Protein AF-A0A7S1LZR6-F1 (afdb_monomer_lite)

Organism: Alexandrium catenella (NCBI:txid2925)

Structure (mmCIF, N/CA/C/O backbone):
data_AF-A0A7S1LZR6-F1
#
_entry.id   AF-A0A7S1LZR6-F1
#
loop_
_atom_site.group_PDB
_atom_site.id
_atom_site.type_symbol
_atom_site.label_atom_id
_atom_site.label_alt_id
_atom_site.label_comp_id
_atom_site.label_asym_id
_atom_site.label_entity_id
_atom_site.label_seq_id
_atom_site.pdbx_PDB_ins_code
_atom_site.Cartn_x
_atom_site.Cartn_y
_atom_site.Cartn_z
_atom_site.occupancy
_atom_site.B_iso_or_equiv
_atom_site.auth_seq_id
_atom_site.auth_comp_id
_atom_site.auth_asym_id
_atom_site.auth_atom_id
_atom_site.pdbx_PDB_model_num
ATOM 1 N N . ARG A 1 1 ? -0.695 2.022 -10.060 1.00 85.31 1 ARG A N 1
ATOM 2 C CA . ARG A 1 1 ? -1.343 3.279 -9.600 1.00 85.31 1 ARG A CA 1
ATOM 3 C C . ARG A 1 1 ? -1.234 3.394 -8.075 1.00 85.31 1 ARG A C 1
ATOM 5 O O . ARG A 1 1 ? -0.906 2.396 -7.428 1.00 85.31 1 ARG A O 1
ATOM 12 N N . ILE A 1 2 ? -1.434 4.590 -7.523 1.00 86.25 2 ILE A N 1
ATOM 13 C CA . ILE A 1 2 ? -1.564 4.867 -6.084 1.00 86.25 2 ILE A CA 1
ATOM 14 C C . ILE A 1 2 ? -2.686 5.899 -5.908 1.00 86.25 2 ILE A C 1
ATOM 16 O O . ILE A 1 2 ? -2.881 6.729 -6.795 1.00 86.25 2 ILE A O 1
ATOM 20 N N . ASP A 1 3 ? -3.456 5.806 -4.827 1.00 87.56 3 ASP A N 1
ATOM 21 C CA . ASP A 1 3 ? -4.520 6.774 -4.545 1.00 87.56 3 ASP A CA 1
ATOM 22 C C . ASP A 1 3 ? -3.921 8.152 -4.244 1.00 87.56 3 ASP A C 1
ATOM 24 O O . ASP A 1 3 ? -2.866 8.239 -3.620 1.00 87.56 3 ASP A O 1
ATOM 28 N N . ARG A 1 4 ? -4.636 9.228 -4.599 1.00 86.31 4 ARG A N 1
ATOM 29 C CA . ARG A 1 4 ? -4.216 10.617 -4.327 1.00 86.31 4 ARG A CA 1
ATOM 30 C C . ARG A 1 4 ? -3.847 10.852 -2.856 1.00 86.31 4 ARG A C 1
ATOM 32 O O . ARG A 1 4 ? -2.867 11.520 -2.566 1.00 86.31 4 ARG A O 1
ATOM 39 N N . ASN A 1 5 ? -4.606 10.253 -1.938 1.00 87.81 5 ASN A N 1
ATOM 40 C CA . ASN A 1 5 ? -4.429 10.417 -0.490 1.00 87.81 5 ASN A CA 1
ATOM 41 C C . ASN A 1 5 ? -3.594 9.276 0.123 1.00 87.81 5 ASN A C 1
ATOM 43 O O . ASN A 1 5 ? -3.783 8.918 1.288 1.00 87.81 5 ASN A O 1
ATOM 47 N N . ALA A 1 6 ? -2.749 8.625 -0.676 1.00 92.06 6 ALA A N 1
ATOM 48 C CA . ALA A 1 6 ? -1.819 7.597 -0.233 1.00 92.06 6 ALA A CA 1
ATOM 49 C C . ALA A 1 6 ? -0.390 7.992 -0.618 1.00 92.06 6 ALA A C 1
ATOM 51 O O . ALA A 1 6 ? -0.145 8.581 -1.665 1.00 92.06 6 ALA A O 1
ATOM 52 N N . ALA A 1 7 ? 0.561 7.644 0.241 1.00 93.94 7 ALA A N 1
ATOM 53 C CA . ALA A 1 7 ? 1.971 7.953 0.058 1.00 93.94 7 ALA A CA 1
ATOM 54 C C . ALA A 1 7 ? 2.787 6.689 -0.242 1.00 93.94 7 ALA A C 1
ATOM 56 O O . ALA A 1 7 ? 2.328 5.556 -0.073 1.00 93.94 7 ALA A O 1
ATOM 57 N N . GLY A 1 8 ? 4.052 6.876 -0.606 1.00 94.06 8 GLY A N 1
ATOM 58 C CA . GLY A 1 8 ? 5.043 5.806 -0.646 1.00 94.06 8 GLY A CA 1
ATOM 59 C C . GLY A 1 8 ? 5.542 5.467 -2.043 1.00 94.06 8 GLY A C 1
ATOM 60 O O . GLY A 1 8 ? 5.457 6.270 -2.965 1.00 94.06 8 GLY A O 1
ATOM 61 N N . LEU A 1 9 ? 6.115 4.272 -2.169 1.00 94.62 9 LEU A N 1
ATOM 62 C CA . LEU A 1 9 ? 6.889 3.855 -3.334 1.00 94.62 9 LEU A CA 1
ATOM 63 C C . LEU A 1 9 ? 6.044 3.844 -4.611 1.00 94.62 9 LEU A C 1
ATOM 65 O O . LEU A 1 9 ? 5.018 3.160 -4.670 1.00 94.62 9 LEU A O 1
ATOM 69 N N . MET A 1 10 ? 6.515 4.517 -5.657 1.00 93.12 10 MET A N 1
ATOM 70 C CA . MET A 1 10 ? 5.989 4.436 -7.018 1.00 93.12 10 MET A CA 1
ATOM 71 C C . MET A 1 10 ? 7.148 4.232 -7.991 1.00 93.12 10 MET A C 1
ATOM 73 O O . MET A 1 10 ? 8.207 4.824 -7.821 1.00 93.12 10 MET A O 1
ATOM 77 N N . ILE A 1 11 ? 6.943 3.378 -8.991 1.00 92.38 11 ILE A N 1
ATOM 78 C CA . ILE A 1 11 ? 7.915 3.143 -10.059 1.00 92.38 11 ILE A CA 1
ATOM 79 C C . ILE A 1 11 ? 7.415 3.883 -11.294 1.00 92.38 11 ILE A C 1
ATOM 81 O O . ILE A 1 11 ? 6.248 3.739 -11.665 1.00 92.38 11 ILE A O 1
ATOM 85 N N . LEU A 1 12 ? 8.300 4.664 -11.904 1.00 93.06 12 LEU A N 1
ATOM 86 C CA . LEU A 1 12 ? 8.084 5.302 -13.194 1.00 93.06 12 LEU A CA 1
ATOM 87 C C . LEU A 1 12 ? 9.065 4.692 -14.192 1.00 93.06 12 LEU A C 1
ATOM 89 O O . LEU A 1 12 ? 10.205 4.391 -13.844 1.00 93.06 12 LEU A O 1
ATOM 93 N N . THR A 1 13 ? 8.600 4.486 -15.415 1.00 92.19 13 THR A N 1
ATOM 94 C CA . THR A 1 13 ? 9.398 3.939 -16.509 1.00 92.19 13 THR A CA 1
ATOM 95 C C . THR A 1 13 ? 8.947 4.589 -17.808 1.00 92.19 13 THR A C 1
ATOM 97 O O . THR A 1 13 ? 7.760 4.869 -17.977 1.00 92.19 13 THR A O 1
ATOM 100 N N . ASN A 1 14 ? 9.895 4.836 -18.703 1.00 93.44 14 ASN A N 1
ATOM 101 C CA . ASN A 1 14 ? 9.658 5.218 -20.093 1.00 93.44 14 ASN A CA 1
ATOM 102 C C . ASN A 1 14 ? 9.672 4.002 -21.042 1.00 93.44 14 ASN A C 1
ATOM 104 O O . ASN A 1 14 ? 9.420 4.155 -22.230 1.00 93.44 14 ASN A O 1
ATOM 108 N N . ASP A 1 15 ? 9.958 2.809 -20.520 1.00 91.94 15 ASP A N 1
ATOM 109 C CA . ASP A 1 15 ? 9.956 1.545 -21.252 1.00 91.94 15 ASP A CA 1
ATOM 110 C C . ASP A 1 15 ? 8.595 0.838 -21.108 1.00 91.94 15 ASP A C 1
ATOM 112 O O . ASP A 1 15 ? 8.109 0.591 -19.993 1.00 91.94 15 ASP A O 1
ATOM 116 N N . TYR A 1 16 ? 7.984 0.520 -22.252 1.00 90.12 16 TYR A N 1
ATOM 117 C CA . TYR A 1 16 ? 6.674 -0.122 -22.351 1.00 90.12 16 TYR A CA 1
ATOM 118 C C . TYR A 1 16 ? 6.661 -1.575 -21.852 1.00 90.12 16 TYR A C 1
ATOM 120 O O . TYR A 1 16 ? 5.692 -1.998 -21.209 1.00 90.12 16 TYR A O 1
ATOM 128 N N . GLU A 1 17 ? 7.723 -2.343 -22.100 1.00 87.00 17 GLU A N 1
ATOM 129 C CA . GLU A 1 17 ? 7.817 -3.732 -21.642 1.00 87.00 17 GLU A CA 1
ATOM 130 C C . GLU A 1 17 ? 7.811 -3.770 -20.116 1.00 87.00 17 GLU A C 1
ATOM 132 O O . GLU A 1 17 ? 7.048 -4.514 -19.493 1.00 87.00 17 GLU A O 1
ATOM 137 N N . TRP A 1 18 ? 8.590 -2.880 -19.501 1.00 87.88 18 TRP A N 1
ATOM 138 C CA . TRP A 1 18 ? 8.612 -2.719 -18.053 1.00 87.88 18 TRP A CA 1
ATOM 139 C C . TRP A 1 18 ? 7.273 -2.278 -17.486 1.00 87.88 18 TRP A C 1
ATOM 141 O O . TRP A 1 18 ? 6.847 -2.799 -16.453 1.00 87.88 18 TRP A O 1
ATOM 151 N N . HIS A 1 19 ? 6.591 -1.343 -18.148 1.00 87.44 19 HIS A N 1
ATOM 152 C CA . HIS A 1 19 ? 5.256 -0.933 -17.729 1.00 87.44 19 HIS A CA 1
ATOM 153 C C . HIS A 1 19 ? 4.305 -2.134 -17.689 1.00 87.44 19 HIS A C 1
ATOM 155 O O . HIS A 1 19 ? 3.640 -2.364 -16.678 1.00 87.44 19 HIS A O 1
ATOM 161 N N . THR A 1 20 ? 4.299 -2.935 -18.755 1.00 85.06 20 THR A N 1
ATOM 162 C CA . THR A 1 20 ? 3.453 -4.125 -18.883 1.00 85.06 20 THR A CA 1
ATOM 163 C C . THR A 1 20 ? 3.777 -5.157 -17.807 1.00 85.06 20 THR A C 1
ATOM 165 O O . THR A 1 20 ? 2.873 -5.638 -17.122 1.00 85.06 20 THR A O 1
ATOM 168 N N . ILE A 1 21 ? 5.061 -5.452 -17.590 1.00 85.38 21 ILE A N 1
ATOM 169 C CA . ILE A 1 21 ? 5.504 -6.415 -16.574 1.00 85.38 21 ILE A CA 1
ATOM 170 C C . ILE A 1 21 ? 5.101 -5.967 -15.168 1.00 85.38 21 ILE A C 1
ATOM 172 O O . ILE A 1 21 ? 4.642 -6.778 -14.371 1.00 85.38 21 ILE A O 1
ATOM 176 N N . LEU A 1 22 ? 5.256 -4.685 -14.839 1.00 86.38 22 LEU A N 1
ATOM 177 C CA . LEU A 1 22 ? 4.992 -4.179 -13.490 1.00 86.38 22 LEU A CA 1
ATOM 178 C C . LEU A 1 22 ? 3.498 -3.950 -13.220 1.00 86.38 22 LEU A C 1
ATOM 180 O O . LEU A 1 22 ? 3.061 -4.052 -12.073 1.00 86.38 22 LEU A O 1
ATOM 184 N N . ALA A 1 23 ? 2.708 -3.615 -14.243 1.00 85.31 23 ALA A N 1
ATOM 185 C CA . ALA A 1 23 ? 1.300 -3.264 -14.080 1.00 85.31 23 ALA A CA 1
ATOM 186 C C . ALA A 1 23 ? 0.342 -4.450 -14.253 1.00 85.31 23 ALA A C 1
ATOM 188 O O . ALA A 1 23 ? -0.722 -4.451 -13.630 1.00 85.31 23 ALA A O 1
ATOM 189 N N . HIS A 1 24 ? 0.681 -5.436 -15.091 1.00 81.94 24 HIS A N 1
ATOM 190 C CA . HIS A 1 24 ? -0.265 -6.485 -15.461 1.00 81.94 24 HIS A CA 1
ATOM 191 C C . HIS A 1 24 ? -0.530 -7.456 -14.287 1.00 81.94 24 HIS A C 1
ATOM 193 O O . HIS A 1 24 ? 0.423 -8.009 -13.728 1.00 81.94 24 HIS A O 1
ATOM 199 N N . PRO A 1 25 ? -1.804 -7.740 -13.934 1.00 79.56 25 PRO A N 1
ATOM 200 C CA . PRO A 1 25 ? -2.160 -8.587 -12.788 1.00 79.56 25 PRO A CA 1
ATOM 201 C C . PRO A 1 25 ? -1.532 -9.986 -12.796 1.00 79.56 25 PRO A C 1
ATOM 203 O O . PRO A 1 25 ? -1.178 -10.483 -11.735 1.00 79.56 25 PRO A O 1
ATOM 206 N N . ARG A 1 26 ? -1.327 -10.579 -13.984 1.00 80.19 26 ARG A N 1
ATOM 207 C CA . ARG A 1 26 ? -0.688 -11.902 -14.184 1.00 80.19 26 ARG A CA 1
ATOM 208 C C . ARG A 1 26 ? 0.652 -12.107 -13.471 1.00 80.19 26 ARG A C 1
ATOM 210 O O . ARG A 1 26 ? 1.048 -13.246 -13.271 1.00 80.19 26 ARG A O 1
ATOM 217 N N . TYR A 1 27 ? 1.385 -11.028 -13.193 1.00 79.50 27 TYR A N 1
ATOM 218 C CA . TYR A 1 27 ? 2.694 -11.109 -12.544 1.00 79.50 27 TYR A CA 1
ATOM 219 C C . TYR A 1 27 ? 2.589 -11.053 -11.017 1.00 79.50 27 TYR A C 1
ATOM 221 O O . TYR A 1 27 ? 3.592 -11.217 -10.337 1.00 79.50 27 TYR A O 1
ATOM 229 N N . GLU A 1 28 ? 1.393 -10.806 -10.470 1.00 81.56 28 GLU A N 1
ATOM 230 C CA . GLU A 1 28 ? 1.080 -10.919 -9.039 1.00 81.56 28 GLU A CA 1
ATOM 231 C C . GLU A 1 28 ? 2.081 -10.218 -8.106 1.00 81.56 28 GLU A C 1
ATOM 233 O O . GLU A 1 28 ? 2.369 -10.686 -7.004 1.00 81.56 28 GLU A O 1
ATOM 238 N N . HIS A 1 29 ? 2.626 -9.072 -8.538 1.00 86.94 29 HIS A N 1
ATOM 239 C CA . HIS A 1 29 ? 3.610 -8.333 -7.747 1.00 86.94 29 HIS A CA 1
ATOM 240 C C . HIS A 1 29 ? 3.059 -8.027 -6.358 1.00 86.94 29 HIS A C 1
ATOM 242 O O . HIS A 1 29 ? 2.036 -7.344 -6.216 1.00 86.94 29 HIS A O 1
ATOM 248 N N . THR A 1 30 ? 3.776 -8.482 -5.337 1.00 92.31 30 THR A N 1
ATOM 249 C CA . THR A 1 30 ? 3.452 -8.192 -3.945 1.00 92.31 30 THR A CA 1
ATOM 250 C C . THR A 1 30 ? 3.639 -6.706 -3.658 1.00 92.31 30 THR A C 1
ATOM 252 O O . THR A 1 30 ? 4.506 -6.029 -4.210 1.00 92.31 30 THR A O 1
ATOM 255 N N . LYS A 1 31 ? 2.789 -6.148 -2.807 1.00 93.31 31 LYS A N 1
ATOM 256 C CA . LYS A 1 31 ? 2.793 -4.731 -2.445 1.00 93.31 31 LYS A CA 1
ATOM 257 C C . LYS A 1 31 ? 2.652 -4.660 -0.941 1.00 93.31 31 LYS A C 1
ATOM 259 O O . LYS A 1 31 ? 1.620 -5.059 -0.406 1.00 93.31 31 LYS A O 1
ATOM 264 N N . ARG A 1 32 ? 3.681 -4.165 -0.257 1.00 96.44 32 ARG A N 1
ATOM 265 C CA . ARG A 1 32 ? 3.654 -4.041 1.201 1.00 96.44 32 ARG A CA 1
ATOM 266 C C . ARG A 1 32 ? 3.224 -2.644 1.600 1.00 96.44 32 ARG A C 1
ATOM 268 O O . ARG A 1 32 ? 3.755 -1.653 1.091 1.00 96.44 32 ARG A O 1
ATOM 275 N N . TYR A 1 33 ? 2.271 -2.573 2.515 1.00 97.00 33 TYR A N 1
ATOM 276 C CA . TYR A 1 33 ? 1.702 -1.330 3.005 1.00 97.00 33 TYR A CA 1
ATOM 277 C C . TYR A 1 33 ? 1.921 -1.204 4.504 1.00 97.00 33 TYR A C 1
ATOM 279 O O . TYR A 1 33 ? 1.845 -2.182 5.239 1.00 97.00 33 TYR A O 1
ATOM 287 N N . LYS A 1 34 ? 2.172 0.027 4.943 1.00 97.50 34 LYS A N 1
ATOM 288 C CA . LYS A 1 34 ? 2.014 0.475 6.321 1.00 97.50 34 LYS A CA 1
ATOM 289 C C . LYS A 1 34 ? 0.761 1.340 6.364 1.00 97.50 34 LYS A C 1
ATOM 291 O O . LYS A 1 34 ? 0.662 2.300 5.597 1.00 97.50 34 LYS A O 1
ATOM 296 N N . VAL A 1 35 ? -0.183 0.990 7.224 1.00 97.38 35 VAL A N 1
ATOM 297 C CA . VAL A 1 35 ? -1.497 1.631 7.294 1.00 97.38 35 VAL A CA 1
ATOM 298 C C . VAL A 1 35 ? -1.774 2.050 8.727 1.00 97.38 35 VAL A C 1
ATOM 300 O O . VAL A 1 35 ? -1.522 1.286 9.656 1.00 97.38 35 VAL A O 1
ATOM 303 N N . GLU A 1 36 ? -2.276 3.267 8.898 1.00 97.38 36 GLU A N 1
ATOM 304 C CA . GLU A 1 36 ? -2.830 3.720 10.169 1.00 97.38 36 GLU A CA 1
ATOM 305 C C . GLU A 1 36 ? -4.351 3.634 10.116 1.00 97.38 36 GLU A C 1
ATOM 307 O O . GLU A 1 36 ? -4.971 4.113 9.163 1.00 97.38 36 GLU A O 1
ATOM 312 N N . LEU A 1 37 ? -4.934 3.032 11.144 1.00 97.44 37 LEU A N 1
ATOM 313 C CA . LEU A 1 37 ? -6.366 2.827 11.302 1.00 97.44 37 LEU A CA 1
ATOM 314 C C . LEU A 1 37 ? -6.877 3.654 12.476 1.00 97.44 37 LEU A C 1
ATOM 316 O O . LEU A 1 37 ? -6.183 3.792 13.488 1.00 97.44 37 LEU A O 1
ATOM 320 N N . TYR A 1 38 ? -8.087 4.177 12.333 1.00 96.81 38 TYR A N 1
ATOM 321 C CA . TYR A 1 38 ? -8.902 4.619 13.458 1.00 96.81 38 TYR A CA 1
ATOM 322 C C . TYR A 1 38 ? -9.565 3.411 14.137 1.00 96.81 38 TYR A C 1
ATOM 324 O O . TYR A 1 38 ? -9.651 2.328 13.552 1.00 96.81 38 TYR A O 1
ATOM 332 N N . ASN A 1 39 ? -10.060 3.616 15.356 1.00 95.38 39 ASN A N 1
ATOM 333 C CA . ASN A 1 39 ? -10.737 2.616 16.185 1.00 95.38 39 ASN A CA 1
ATOM 334 C C . ASN A 1 39 ? -9.838 1.424 16.570 1.00 95.38 39 ASN A C 1
ATOM 336 O O . ASN A 1 39 ? -10.314 0.304 16.741 1.00 95.38 39 ASN A O 1
ATOM 340 N N . GLY A 1 40 ? -8.525 1.646 16.679 1.00 93.88 40 GLY A N 1
ATOM 341 C CA . GLY A 1 40 ? -7.566 0.637 17.138 1.00 93.88 40 GLY A CA 1
ATOM 342 C C . GLY A 1 40 ? -7.406 -0.571 16.207 1.00 93.88 40 GLY A C 1
ATOM 343 O O . GLY A 1 40 ? -7.673 -0.505 15.003 1.00 93.88 40 GLY A O 1
ATOM 344 N N . VAL A 1 41 ? -6.887 -1.673 16.757 1.00 92.12 41 VAL A N 1
ATOM 345 C CA . VAL A 1 41 ? -6.661 -2.919 16.010 1.00 92.12 41 VAL A CA 1
ATOM 346 C C . VAL A 1 41 ? -7.979 -3.698 15.883 1.00 92.12 41 VAL A C 1
ATOM 348 O O . VAL A 1 41 ? -8.694 -3.848 16.875 1.00 92.12 41 VAL A O 1
ATOM 351 N N . PRO A 1 42 ? -8.313 -4.256 14.701 1.00 92.44 42 PRO A N 1
ATOM 352 C CA . PRO A 1 42 ? -9.473 -5.127 14.571 1.00 92.44 42 PRO A CA 1
ATOM 353 C C . PRO A 1 42 ? -9.414 -6.341 15.499 1.00 92.44 42 PRO A C 1
ATOM 355 O O . PRO A 1 42 ? -8.363 -6.953 15.686 1.00 92.44 42 PRO A O 1
ATOM 358 N N . ALA A 1 43 ? -10.573 -6.738 16.029 1.00 92.56 43 ALA A N 1
ATOM 359 C CA . ALA A 1 43 ? -10.692 -7.940 16.848 1.00 92.56 43 ALA A CA 1
ATOM 360 C C . ALA A 1 43 ? -10.177 -9.188 16.105 1.00 92.56 43 ALA A C 1
ATOM 362 O O . ALA A 1 43 ? -10.282 -9.293 14.879 1.00 92.56 43 ALA A O 1
ATOM 363 N N . ARG A 1 44 ? -9.685 -10.179 16.857 1.00 90.69 44 ARG A N 1
ATOM 364 C CA . ARG A 1 44 ? -9.042 -11.387 16.308 1.00 90.69 44 ARG A CA 1
ATOM 365 C C . ARG A 1 44 ? -9.875 -12.102 15.237 1.00 90.69 44 ARG A C 1
ATOM 367 O O . ARG A 1 44 ? -9.318 -12.509 14.224 1.00 90.69 44 ARG A O 1
ATOM 374 N N . ALA A 1 45 ? -11.192 -12.202 15.422 1.00 90.56 45 ALA A N 1
ATOM 375 C CA . ALA A 1 45 ? -12.091 -12.816 14.441 1.00 90.56 45 ALA A CA 1
ATOM 376 C C . ALA A 1 45 ? -12.103 -12.065 13.093 1.00 90.56 45 ALA A C 1
ATOM 378 O O . ALA A 1 45 ? -12.046 -12.684 12.034 1.00 90.56 45 ALA A O 1
ATOM 379 N N . LYS A 1 46 ? -12.097 -10.724 13.122 1.00 91.81 46 LYS A N 1
ATOM 380 C CA . LYS A 1 46 ? -12.020 -9.889 11.912 1.00 91.81 46 LYS A CA 1
ATOM 381 C C . LYS A 1 46 ? -10.667 -10.044 11.220 1.00 91.81 46 LYS A C 1
ATOM 383 O O . LYS A 1 46 ? -10.617 -10.157 10.001 1.00 91.81 46 LYS A O 1
ATOM 388 N N . LEU A 1 47 ? -9.576 -10.092 11.987 1.00 90.06 47 LEU A N 1
ATOM 389 C CA . LEU A 1 47 ? -8.239 -10.334 11.433 1.00 90.06 47 LEU A CA 1
ATOM 390 C C . LEU A 1 47 ? -8.150 -11.696 10.738 1.00 90.06 47 LEU A C 1
ATOM 392 O O . LEU A 1 47 ? -7.611 -11.775 9.639 1.00 90.06 47 LEU A O 1
ATOM 396 N N . GLN A 1 48 ? -8.727 -12.740 11.336 1.00 89.56 48 GLN A N 1
ATOM 397 C CA . GLN A 1 48 ? -8.797 -14.066 10.719 1.00 89.56 48 GLN A CA 1
ATOM 398 C C . GLN A 1 48 ? -9.603 -14.052 9.417 1.00 89.56 48 GLN A C 1
ATOM 400 O O . GLN A 1 48 ? -9.157 -14.633 8.432 1.00 89.56 48 GLN A O 1
ATOM 405 N N . ALA A 1 49 ? -10.740 -13.350 9.371 1.00 89.19 49 ALA A N 1
ATOM 406 C CA . ALA A 1 49 ? -11.518 -13.206 8.139 1.00 89.19 49 ALA A CA 1
ATOM 407 C C . ALA A 1 49 ? -10.686 -12.565 7.013 1.00 89.19 49 ALA A C 1
ATOM 409 O O . ALA A 1 49 ? -10.652 -13.065 5.895 1.00 89.19 49 ALA A O 1
ATOM 410 N N . ILE A 1 50 ? -9.930 -11.509 7.321 1.00 89.88 50 ILE A N 1
ATOM 411 C CA . ILE A 1 50 ? -9.048 -10.861 6.342 1.00 89.88 50 ILE A CA 1
ATOM 412 C C . ILE A 1 50 ? -7.899 -11.784 5.891 1.00 89.88 50 ILE A C 1
ATOM 414 O O . ILE A 1 50 ? -7.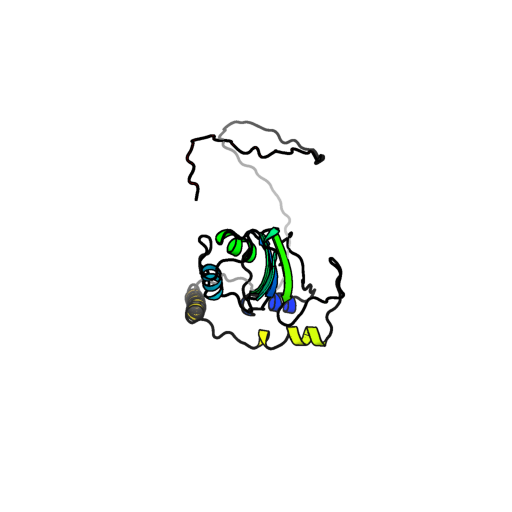508 -11.773 4.724 1.00 89.88 50 ILE A O 1
ATOM 418 N N . GLN A 1 51 ? -7.338 -12.576 6.806 1.00 88.25 51 GLN A N 1
ATOM 419 C CA . GLN A 1 51 ? -6.250 -13.514 6.512 1.00 88.25 51 GLN A CA 1
ATOM 420 C C . GLN A 1 51 ? -6.707 -14.752 5.731 1.00 88.25 51 GLN A C 1
ATOM 422 O O . GLN A 1 51 ? -5.879 -15.395 5.098 1.00 88.25 51 GLN A O 1
ATOM 427 N N . ASN A 1 52 ? -8.001 -15.071 5.734 1.00 88.44 52 ASN A N 1
ATOM 428 C CA . ASN A 1 52 ? -8.561 -16.194 4.976 1.00 88.44 52 ASN A CA 1
ATOM 429 C C . ASN A 1 52 ? -9.214 -15.763 3.651 1.00 88.44 52 ASN A C 1
ATOM 431 O O . ASN A 1 52 ? -9.583 -16.614 2.846 1.00 88.44 52 ASN A O 1
ATOM 435 N N . GLY A 1 53 ? -9.311 -14.454 3.410 1.00 86.25 53 GLY A N 1
ATOM 436 C CA . GLY A 1 53 ? -10.035 -13.868 2.288 1.00 86.25 53 GLY A CA 1
ATOM 437 C C . GLY A 1 53 ? -11.385 -13.318 2.744 1.00 86.25 53 GLY A C 1
ATOM 438 O O . GLY A 1 53 ? -12.206 -14.029 3.318 1.00 86.25 53 GLY A O 1
ATOM 439 N N . LEU A 1 54 ? -11.593 -12.022 2.508 1.00 91.50 54 LEU A N 1
ATOM 440 C CA . LEU A 1 54 ? -12.768 -11.289 2.974 1.00 91.50 54 LEU A CA 1
ATOM 441 C C . LEU A 1 54 ? -13.754 -11.077 1.826 1.00 91.50 54 LEU A C 1
ATOM 443 O O . LEU A 1 54 ? -13.390 -10.522 0.787 1.00 91.50 54 LEU A O 1
ATOM 447 N N . GLU A 1 55 ? -15.009 -11.454 2.033 1.00 92.31 55 GLU A N 1
ATOM 448 C CA . GLU A 1 55 ? -16.102 -11.086 1.138 1.00 92.31 55 GLU A CA 1
ATOM 449 C C . GLU A 1 55 ? -16.522 -9.641 1.394 1.00 92.31 55 GLU A C 1
ATOM 451 O O . GLU A 1 55 ? -16.848 -9.262 2.519 1.00 92.31 55 GLU A O 1
ATOM 456 N N . LEU A 1 56 ? -16.490 -8.829 0.337 1.00 90.88 56 LEU A N 1
ATOM 457 C CA . LEU A 1 56 ? -17.044 -7.484 0.349 1.00 90.88 56 LEU A CA 1
ATOM 458 C C . LEU A 1 56 ? -18.320 -7.460 -0.499 1.00 90.88 56 LEU A C 1
ATOM 460 O O . LEU A 1 56 ? -18.334 -8.061 -1.573 1.00 90.88 56 LEU A O 1
ATOM 464 N N . PRO A 1 57 ? -19.374 -6.754 -0.058 1.00 89.06 57 PRO A N 1
ATOM 465 C CA . PRO A 1 57 ? -20.668 -6.744 -0.744 1.00 89.06 57 PRO A CA 1
ATOM 466 C C . PRO A 1 57 ? -20.608 -6.113 -2.142 1.00 89.06 57 PRO A C 1
ATOM 468 O O . PRO A 1 57 ? -21.448 -6.397 -2.989 1.00 89.06 57 PRO A O 1
ATOM 471 N N . ASP A 1 58 ? -19.623 -5.251 -2.386 1.00 88.56 58 ASP A N 1
ATOM 472 C CA . ASP A 1 58 ? -19.402 -4.535 -3.640 1.00 88.56 58 ASP A CA 1
ATOM 473 C C . ASP A 1 58 ? -18.345 -5.199 -4.541 1.00 88.56 58 ASP A C 1
ATOM 475 O O . ASP A 1 58 ? -17.923 -4.619 -5.543 1.00 88.56 58 ASP A O 1
ATOM 479 N N . GLU A 1 59 ? -17.903 -6.413 -4.204 1.00 89.38 59 GLU A N 1
ATOM 480 C CA . GLU A 1 59 ? -16.936 -7.180 -4.983 1.00 89.38 59 GLU A CA 1
ATOM 481 C C . GLU A 1 59 ? -17.553 -8.489 -5.498 1.00 89.38 59 GLU A C 1
ATOM 483 O O . GLU A 1 59 ? -18.158 -9.236 -4.734 1.00 89.38 59 GLU A O 1
ATOM 488 N N . PRO A 1 60 ? -17.351 -8.846 -6.780 1.00 88.44 60 PRO A N 1
ATOM 489 C CA . PRO A 1 60 ? -17.926 -10.065 -7.355 1.00 88.44 60 PRO A CA 1
ATOM 490 C C . PRO A 1 60 ? -17.260 -11.349 -6.842 1.00 88.44 60 PRO A C 1
ATOM 492 O O . PRO A 1 60 ? -17.741 -12.449 -7.101 1.00 88.44 60 PRO A O 1
ATOM 495 N N . ARG A 1 61 ? -16.097 -11.227 -6.198 1.00 91.94 61 ARG A N 1
ATOM 496 C CA . ARG A 1 61 ? -15.324 -12.337 -5.638 1.00 91.94 61 ARG A CA 1
ATOM 497 C C . ARG A 1 61 ? -14.665 -11.894 -4.335 1.00 91.94 61 ARG A C 1
ATOM 499 O O . ARG A 1 61 ? -14.271 -10.723 -4.264 1.00 91.94 61 ARG A O 1
ATOM 506 N N . PRO A 1 62 ? -14.431 -12.818 -3.386 1.00 92.06 62 PRO A N 1
ATOM 507 C CA . PRO A 1 62 ? -13.672 -12.526 -2.178 1.00 92.06 62 PRO A CA 1
ATOM 508 C C . PRO A 1 62 ? -12.332 -11.845 -2.487 1.00 92.06 62 PRO A C 1
ATOM 510 O O . PRO A 1 62 ? -11.715 -12.074 -3.539 1.00 92.06 62 PRO A O 1
ATOM 513 N N . LEU A 1 63 ? -11.889 -10.983 -1.577 1.00 92.38 63 LEU A N 1
ATOM 514 C CA . LEU A 1 63 ? -10.534 -10.448 -1.589 1.00 92.38 63 LEU A CA 1
ATOM 515 C C . LEU A 1 63 ? -9.534 -11.566 -1.302 1.00 92.38 63 LEU A C 1
ATOM 517 O O . LEU A 1 63 ? -9.826 -12.499 -0.553 1.00 92.38 63 LEU A O 1
ATOM 521 N N . LEU A 1 64 ? -8.334 -11.448 -1.865 1.00 91.44 64 LEU A N 1
ATOM 522 C CA . LEU A 1 64 ? -7.255 -12.366 -1.518 1.00 91.44 64 LEU A CA 1
ATOM 523 C C . LEU A 1 64 ? -6.811 -12.154 -0.058 1.00 91.44 64 LEU A C 1
ATOM 525 O O . LEU A 1 64 ? -6.835 -11.016 0.424 1.00 91.44 64 LEU A O 1
ATOM 529 N N . PRO A 1 65 ? -6.359 -13.223 0.622 1.00 92.19 65 PRO A N 1
ATOM 530 C CA . PRO A 1 65 ? -5.716 -13.149 1.928 1.00 92.19 65 PRO A CA 1
ATOM 531 C C . PRO A 1 65 ? -4.675 -12.036 2.052 1.00 92.19 65 PRO A C 1
ATOM 533 O O . PRO A 1 65 ? -3.845 -11.839 1.158 1.00 92.19 65 PRO A O 1
ATOM 536 N N . LEU A 1 66 ? -4.666 -11.353 3.200 1.00 93.38 66 LEU A N 1
ATOM 537 C CA . LEU A 1 66 ? -3.506 -10.552 3.587 1.00 93.38 66 LEU A CA 1
ATOM 538 C C . LEU A 1 66 ? -2.345 -11.451 4.011 1.00 93.38 66 LEU A C 1
ATOM 540 O O . LEU A 1 66 ? -2.489 -12.301 4.887 1.00 93.38 66 LEU A O 1
ATOM 544 N N . GLU A 1 67 ? -1.173 -11.182 3.447 1.00 92.12 67 GLU A N 1
ATOM 545 C CA . GLU A 1 67 ? 0.081 -11.844 3.807 1.00 92.12 67 GLU A CA 1
ATOM 546 C C . GLU A 1 67 ? 0.899 -10.958 4.763 1.00 92.12 67 GLU A C 1
ATOM 548 O O . GLU A 1 67 ? 0.723 -9.737 4.798 1.00 92.12 67 GLU A O 1
ATOM 553 N N . ASP A 1 68 ? 1.809 -11.556 5.539 1.00 92.75 68 ASP A N 1
ATOM 554 C CA . ASP A 1 68 ? 2.752 -10.854 6.432 1.00 92.75 68 ASP A CA 1
ATOM 555 C C . ASP A 1 68 ? 2.108 -9.783 7.336 1.00 92.75 68 ASP A C 1
ATOM 557 O O . ASP A 1 68 ? 2.644 -8.679 7.500 1.00 92.75 68 ASP A O 1
ATOM 561 N N . PHE A 1 69 ? 0.921 -10.071 7.875 1.00 94.31 69 PHE A N 1
ATOM 562 C CA . PHE A 1 69 ? 0.205 -9.125 8.725 1.00 94.31 69 PHE A CA 1
ATOM 563 C C . PHE A 1 69 ? 0.912 -8.955 10.074 1.00 94.31 69 PHE A C 1
ATOM 565 O O . PHE A 1 69 ? 1.111 -9.913 10.818 1.00 94.31 69 PHE A O 1
ATOM 572 N N . GLU A 1 70 ? 1.228 -7.713 10.419 1.00 94.88 70 GLU A N 1
ATOM 573 C CA . GLU A 1 70 ? 1.888 -7.333 11.662 1.00 94.88 70 GLU A CA 1
ATOM 574 C C . GLU A 1 70 ? 1.235 -6.076 12.253 1.00 94.88 70 GLU A C 1
ATOM 576 O O . GLU A 1 70 ? 1.016 -5.081 11.554 1.00 94.88 70 GLU A O 1
ATOM 581 N N . VAL A 1 71 ? 1.001 -6.078 13.566 1.00 95.00 71 VAL A N 1
ATOM 582 C CA . VAL A 1 71 ? 0.669 -4.863 14.323 1.00 95.00 71 VAL A CA 1
ATOM 583 C C . VAL A 1 71 ? 1.977 -4.222 14.777 1.00 95.00 71 VAL A C 1
ATOM 585 O O . VAL A 1 71 ? 2.732 -4.814 15.541 1.00 95.00 71 VAL A O 1
ATOM 588 N N . LEU A 1 72 ? 2.268 -3.016 14.290 1.00 94.81 72 LEU A N 1
ATOM 589 C CA . LEU A 1 72 ? 3.511 -2.304 14.609 1.00 94.81 72 LEU A CA 1
ATOM 590 C C . LEU A 1 72 ? 3.382 -1.433 15.855 1.00 94.81 72 LEU A C 1
ATOM 592 O O . LEU A 1 72 ? 4.352 -1.234 16.582 1.00 94.81 72 LEU A O 1
ATOM 596 N N . ARG A 1 73 ? 2.211 -0.824 16.041 1.00 93.81 73 ARG A N 1
ATOM 597 C CA . ARG A 1 73 ? 1.939 0.083 17.153 1.00 93.81 73 ARG A CA 1
ATOM 598 C C . ARG A 1 73 ? 0.449 0.143 17.412 1.00 93.81 73 ARG A C 1
ATOM 600 O O . ARG A 1 73 ? -0.332 0.230 16.471 1.00 93.81 73 ARG A O 1
ATOM 607 N N . GLU A 1 74 ? 0.089 0.224 18.678 1.00 93.31 74 GLU A N 1
ATOM 608 C CA . GLU A 1 74 ? -1.263 0.526 19.117 1.00 93.31 74 GLU A CA 1
ATOM 609 C C . GLU A 1 74 ? -1.214 1.688 20.110 1.00 93.31 74 GLU A C 1
ATOM 611 O O . GLU A 1 74 ? -0.319 1.772 20.954 1.00 93.31 74 GLU A O 1
ATOM 616 N N . ASN A 1 75 ? -2.117 2.648 19.948 1.00 90.56 75 ASN A N 1
ATOM 617 C CA . ASN A 1 75 ? -2.289 3.764 20.860 1.00 90.56 75 ASN A CA 1
ATOM 618 C C . ASN A 1 75 ? -3.731 3.762 21.355 1.00 90.56 75 ASN A C 1
ATOM 620 O O . ASN A 1 75 ? -4.604 4.330 20.700 1.00 90.56 75 ASN A O 1
ATOM 624 N N . ASN A 1 76 ? -3.943 3.155 22.522 1.00 87.75 76 ASN A N 1
ATOM 625 C CA . ASN A 1 76 ? -5.264 3.017 23.134 1.00 87.75 76 ASN A CA 1
ATOM 626 C C . ASN A 1 76 ? -5.882 4.373 23.490 1.00 87.75 76 ASN A C 1
ATOM 628 O O . ASN A 1 76 ? -7.082 4.549 23.356 1.00 87.75 76 ASN A O 1
ATOM 632 N N . THR A 1 77 ? -5.072 5.366 23.869 1.00 87.44 77 THR A N 1
ATOM 633 C CA . THR A 1 77 ? -5.571 6.703 24.232 1.00 87.44 77 THR A CA 1
ATOM 634 C C . THR A 1 77 ? -6.144 7.461 23.038 1.00 87.44 77 THR A C 1
ATOM 636 O O . THR A 1 77 ? -7.084 8.231 23.190 1.00 87.44 77 THR A O 1
ATOM 639 N N . LYS A 1 78 ? -5.550 7.294 21.850 1.00 88.88 78 LYS A N 1
ATOM 640 C CA . LYS A 1 78 ? -6.003 7.958 20.615 1.00 88.88 78 LYS A CA 1
ATOM 641 C C . LYS A 1 78 ? -6.850 7.050 19.725 1.00 88.88 78 LYS A C 1
ATOM 643 O O . LYS A 1 78 ? -7.227 7.489 18.645 1.00 88.88 78 LYS A O 1
ATOM 648 N N . GLU A 1 79 ? -7.044 5.798 20.133 1.00 93.38 79 GLU A N 1
ATOM 649 C CA . GLU A 1 79 ? -7.683 4.737 19.350 1.00 93.38 79 GLU A CA 1
ATOM 650 C C . GLU A 1 79 ? -7.098 4.609 17.933 1.00 93.38 79 GLU A C 1
ATOM 652 O O . GLU A 1 79 ? -7.810 4.449 16.943 1.00 93.38 79 GLU A O 1
ATOM 657 N N . ILE A 1 80 ? -5.769 4.696 17.817 1.00 95.94 80 ILE A N 1
ATOM 658 C CA . ILE A 1 80 ? -5.065 4.560 16.534 1.00 95.94 80 ILE A CA 1
ATOM 659 C C . ILE A 1 80 ? -4.173 3.330 16.565 1.00 95.94 80 ILE A C 1
ATOM 661 O O . ILE A 1 80 ? -3.319 3.192 17.443 1.00 95.94 80 ILE A O 1
ATOM 665 N N . ALA A 1 81 ? -4.297 2.494 15.539 1.00 96.50 81 ALA A N 1
ATOM 666 C CA . ALA A 1 81 ? -3.393 1.381 15.293 1.00 96.50 81 ALA A CA 1
ATOM 667 C C . ALA A 1 81 ? -2.557 1.618 14.037 1.00 96.50 81 ALA A C 1
ATOM 669 O O . ALA A 1 81 ? -3.011 2.195 13.055 1.00 96.50 81 ALA A O 1
ATOM 670 N N . THR A 1 82 ? -1.313 1.157 14.058 1.00 97.44 82 THR A N 1
ATOM 671 C CA . THR A 1 82 ? -0.437 1.091 12.893 1.00 97.44 82 THR A CA 1
ATOM 672 C C . THR A 1 82 ? -0.169 -0.366 12.576 1.00 97.44 82 THR A C 1
ATOM 674 O O . THR A 1 82 ? 0.439 -1.079 13.373 1.00 97.44 82 THR A O 1
ATOM 677 N N . ILE A 1 83 ? -0.567 -0.783 11.384 1.00 97.00 83 ILE A N 1
ATOM 678 C CA . ILE A 1 83 ? -0.408 -2.149 10.898 1.00 97.00 83 ILE A CA 1
ATOM 679 C C . ILE A 1 83 ? 0.448 -2.174 9.636 1.00 97.00 83 ILE A C 1
ATOM 681 O O . ILE A 1 83 ? 0.617 -1.164 8.943 1.00 97.00 83 ILE A O 1
ATOM 68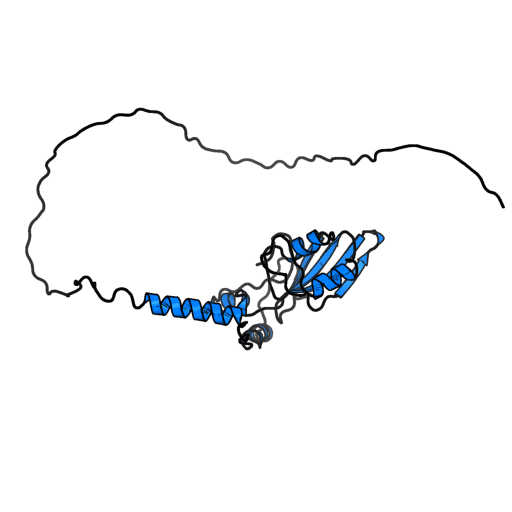5 N N . LYS A 1 84 ? 0.996 -3.344 9.333 1.00 97.50 84 LYS A N 1
ATOM 686 C CA . LYS A 1 84 ? 1.760 -3.613 8.122 1.00 97.50 84 LYS A CA 1
ATOM 687 C C . LYS A 1 84 ? 1.311 -4.944 7.540 1.00 97.50 84 LYS A C 1
ATOM 689 O O . LYS A 1 84 ? 1.104 -5.882 8.292 1.00 97.50 84 LYS A O 1
ATOM 694 N N . PHE A 1 85 ? 1.144 -5.011 6.227 1.00 96.56 85 PHE A N 1
ATOM 695 C CA . PHE A 1 85 ? 0.722 -6.231 5.538 1.00 96.56 85 PHE A CA 1
ATOM 696 C C . PHE A 1 85 ? 1.082 -6.176 4.054 1.00 96.56 85 PHE A C 1
ATOM 698 O O . PHE A 1 85 ? 1.337 -5.101 3.496 1.00 96.56 85 PHE A O 1
ATOM 705 N N . THR A 1 86 ? 1.071 -7.338 3.417 1.00 95.12 86 THR A N 1
ATOM 706 C CA . THR A 1 86 ? 1.366 -7.543 2.003 1.00 95.12 86 THR A CA 1
ATOM 707 C C . THR A 1 86 ? 0.086 -7.893 1.239 1.00 95.12 86 THR A C 1
ATOM 709 O O . THR A 1 86 ? -0.722 -8.707 1.679 1.00 95.12 86 THR A O 1
ATOM 712 N N . LEU A 1 87 ? -0.097 -7.259 0.078 1.00 93.12 87 LEU A N 1
ATOM 713 C CA . LEU A 1 87 ? -1.170 -7.521 -0.881 1.00 93.12 87 LEU A CA 1
ATOM 714 C C . LEU A 1 87 ? -0.600 -8.029 -2.203 1.00 93.12 87 LEU A C 1
ATOM 716 O O . LEU A 1 87 ? 0.371 -7.464 -2.709 1.00 93.12 87 LEU A O 1
ATOM 720 N N . ARG A 1 88 ? -1.248 -9.023 -2.813 1.00 89.25 88 ARG A N 1
ATOM 721 C CA . ARG A 1 88 ? -0.928 -9.474 -4.182 1.00 89.25 88 ARG A CA 1
ATOM 722 C C . ARG A 1 88 ? -1.756 -8.771 -5.245 1.00 89.25 88 ARG A C 1
ATOM 724 O O . ARG A 1 88 ? -1.238 -8.340 -6.275 1.00 89.25 88 ARG A O 1
ATOM 731 N N . GLU A 1 89 ? -3.034 -8.564 -4.965 1.00 86.62 89 GLU A N 1
ATOM 732 C CA . GLU A 1 89 ? -3.927 -7.825 -5.849 1.00 86.62 89 GLU A CA 1
ATOM 733 C C . GLU A 1 89 ? -3.811 -6.302 -5.655 1.00 86.62 89 GLU A C 1
ATOM 735 O O . GLU A 1 89 ? -2.944 -5.782 -4.945 1.00 86.62 89 GLU A O 1
ATOM 740 N N . GLY A 1 90 ? -4.617 -5.559 -6.404 1.00 85.31 90 GLY A N 1
ATOM 741 C CA . GLY A 1 90 ? -4.626 -4.101 -6.386 1.00 85.31 90 GLY A CA 1
ATOM 742 C C . GLY A 1 90 ? -5.959 -3.558 -6.871 1.00 85.31 90 GLY A C 1
ATOM 743 O O . GLY A 1 90 ? -5.976 -2.769 -7.816 1.00 85.31 90 GLY A O 1
ATOM 744 N N . ARG A 1 91 ? -7.067 -4.011 -6.263 1.00 89.62 91 ARG A N 1
ATOM 745 C CA . ARG A 1 91 ? -8.412 -3.539 -6.622 1.00 89.62 91 ARG A CA 1
ATOM 746 C C . ARG A 1 91 ? -8.601 -2.077 -6.209 1.00 89.62 91 ARG A C 1
ATOM 748 O O . ARG A 1 91 ? -7.890 -1.553 -5.344 1.00 89.62 91 ARG A O 1
ATOM 755 N N . TYR A 1 92 ? -9.565 -1.403 -6.834 1.00 91.25 92 TYR A N 1
ATOM 756 C CA . TYR A 1 92 ? -9.838 0.016 -6.596 1.00 91.25 92 TYR A CA 1
ATOM 757 C C . TYR A 1 92 ? -10.039 0.301 -5.100 1.00 91.25 92 TYR A C 1
ATOM 759 O O . TYR A 1 92 ? -10.906 -0.291 -4.470 1.00 91.25 92 TYR A O 1
ATOM 767 N N . ARG A 1 93 ? -9.219 1.170 -4.494 1.00 92.75 93 ARG A N 1
ATOM 768 C CA . ARG A 1 93 ? -9.321 1.557 -3.068 1.00 92.75 93 ARG A CA 1
ATOM 769 C C . ARG A 1 93 ? -9.471 0.383 -2.080 1.00 92.75 93 ARG A C 1
ATOM 771 O O . ARG A 1 93 ? -10.048 0.563 -1.008 1.00 92.75 93 ARG A O 1
ATOM 778 N N . GLN A 1 94 ? -8.948 -0.801 -2.414 1.00 93.38 94 GLN A N 1
ATOM 779 C CA . GLN A 1 94 ? -9.196 -2.052 -1.684 1.00 93.38 94 GLN A CA 1
ATOM 780 C C . GLN A 1 94 ? -8.940 -1.934 -0.179 1.00 93.38 94 GLN A C 1
ATOM 782 O O . GLN A 1 94 ? -9.804 -2.279 0.615 1.00 93.38 94 GLN A O 1
ATOM 787 N N . ILE A 1 95 ? -7.783 -1.386 0.214 1.00 94.88 95 ILE A N 1
ATOM 788 C CA . ILE A 1 95 ? -7.403 -1.213 1.626 1.00 94.88 95 ILE A CA 1
ATOM 789 C C . ILE A 1 95 ? -8.449 -0.383 2.375 1.00 94.88 95 ILE A C 1
ATOM 791 O O . ILE A 1 95 ? -8.847 -0.744 3.476 1.00 94.88 95 ILE A O 1
ATOM 795 N N . ARG A 1 96 ? -8.907 0.723 1.778 1.00 95.12 96 ARG A N 1
ATOM 796 C CA . ARG A 1 96 ? -9.881 1.611 2.421 1.00 95.12 96 ARG A CA 1
ATOM 797 C C . ARG A 1 96 ? -11.220 0.907 2.584 1.00 95.12 96 ARG A C 1
ATOM 799 O O . ARG A 1 96 ? -11.718 0.869 3.695 1.00 95.12 96 ARG A O 1
ATOM 806 N N . ARG A 1 97 ? -11.746 0.302 1.515 1.00 94.38 97 ARG A N 1
ATOM 807 C CA . ARG A 1 97 ? -13.034 -0.411 1.547 1.00 94.38 97 ARG A CA 1
ATOM 808 C C . ARG A 1 97 ? -13.030 -1.580 2.531 1.00 94.38 97 ARG A C 1
ATOM 810 O O . ARG A 1 97 ? -13.943 -1.704 3.335 1.00 94.38 97 ARG A O 1
ATOM 817 N N . MET A 1 98 ? -11.963 -2.377 2.517 1.00 94.44 98 MET A N 1
ATOM 818 C CA . MET A 1 98 ? -11.788 -3.522 3.409 1.00 94.44 98 MET A CA 1
ATOM 819 C C . MET A 1 98 ? -11.832 -3.117 4.885 1.00 94.44 98 MET A C 1
ATOM 821 O O . MET A 1 98 ? -12.552 -3.724 5.668 1.00 94.44 98 MET A O 1
ATOM 825 N N . PHE A 1 99 ? -11.077 -2.091 5.278 1.00 95.69 99 PHE A N 1
ATOM 826 C CA . PHE A 1 99 ? -11.033 -1.667 6.677 1.00 95.69 99 PHE A CA 1
ATOM 827 C C . PHE A 1 99 ? -12.248 -0.823 7.095 1.00 95.69 99 PHE A C 1
ATOM 829 O O . PHE A 1 99 ? -12.664 -0.911 8.249 1.00 95.69 99 PHE A O 1
ATOM 836 N N . GLU A 1 100 ? -12.866 -0.086 6.167 1.00 95.19 100 GLU A N 1
ATOM 837 C CA . GLU A 1 100 ? -14.149 0.596 6.388 1.00 95.19 100 GLU A CA 1
ATOM 838 C C . GLU A 1 100 ? -15.250 -0.410 6.736 1.00 95.19 100 GLU A C 1
ATOM 840 O O . GLU A 1 100 ? -15.917 -0.274 7.757 1.00 95.19 100 GLU A O 1
ATOM 845 N N . PHE A 1 101 ? -15.372 -1.478 5.940 1.00 94.31 101 PHE A N 1
ATOM 846 C CA . PHE A 1 101 ? -16.341 -2.552 6.160 1.00 94.31 101 PHE A CA 1
ATOM 847 C C . PHE A 1 101 ? -16.188 -3.211 7.539 1.00 94.31 101 PHE A C 1
ATOM 849 O O . PHE A 1 101 ? -17.162 -3.610 8.172 1.00 94.31 101 PHE A O 1
ATOM 856 N N . LEU A 1 102 ? -14.957 -3.288 8.042 1.00 93.62 102 LEU A N 1
ATOM 857 C CA . LEU A 1 102 ? -14.660 -3.857 9.353 1.00 93.62 102 LEU A CA 1
ATOM 858 C C . LEU A 1 102 ? -14.853 -2.866 10.508 1.00 93.62 102 LEU A C 1
ATOM 860 O O . LEU A 1 102 ? -14.700 -3.271 11.662 1.00 93.62 102 LEU A O 1
ATOM 864 N N . GLY A 1 103 ? -15.188 -1.603 10.234 1.00 95.38 103 GLY A N 1
ATOM 865 C CA . GLY A 1 103 ? -15.377 -0.552 11.236 1.00 95.38 103 GLY A CA 1
ATOM 866 C C . GLY A 1 103 ? -14.080 0.093 11.737 1.00 95.38 103 GLY A C 1
ATOM 867 O O . GLY A 1 103 ? -14.077 0.684 12.815 1.00 95.38 103 GLY A O 1
ATOM 868 N N . HIS A 1 104 ? -12.982 -0.021 10.984 1.00 96.38 104 HIS A N 1
ATOM 869 C CA . HIS A 1 104 ? -11.672 0.552 11.321 1.00 96.38 104 HIS A CA 1
ATOM 870 C C . HIS A 1 104 ? -11.188 1.483 10.199 1.00 96.38 104 HIS A C 1
ATOM 872 O O . HIS A 1 104 ? -10.266 1.127 9.466 1.00 96.38 104 HIS A O 1
ATOM 878 N N . PRO A 1 105 ? -11.802 2.664 10.003 1.00 96.31 105 PRO A N 1
ATOM 879 C CA . PRO A 1 105 ? -11.526 3.504 8.844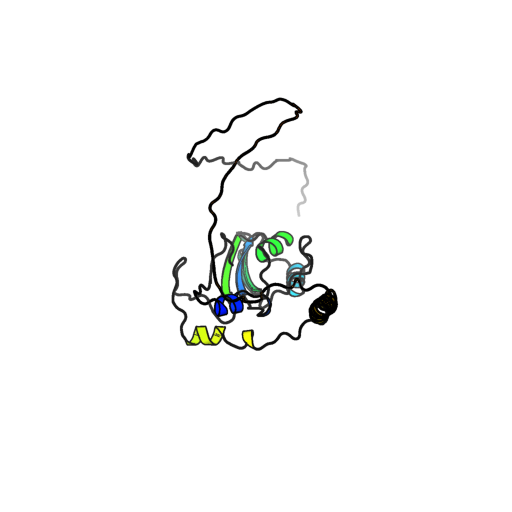 1.00 96.31 105 PRO A CA 1
ATOM 880 C C . PRO A 1 105 ? -10.043 3.878 8.734 1.00 96.31 105 PRO A C 1
ATOM 882 O O . PRO A 1 105 ? -9.331 4.087 9.720 1.00 96.31 105 PRO A O 1
ATOM 885 N N . VAL A 1 106 ? -9.556 3.970 7.496 1.00 97.12 106 VAL A N 1
ATOM 886 C CA . VAL A 1 106 ? -8.128 4.170 7.226 1.00 97.12 106 VAL A CA 1
ATOM 887 C C . VAL A 1 106 ? -7.746 5.643 7.303 1.00 97.12 106 VAL A C 1
ATOM 889 O O . VAL A 1 106 ? -8.116 6.442 6.435 1.00 97.12 106 VAL A O 1
ATOM 892 N N . LYS A 1 107 ? -6.890 5.971 8.271 1.00 95.94 107 LYS A N 1
ATOM 893 C CA . LYS A 1 107 ? -6.302 7.298 8.449 1.00 95.94 107 LYS A CA 1
ATOM 894 C C . LYS A 1 107 ? -5.243 7.604 7.395 1.00 95.94 107 LYS A C 1
ATOM 896 O O . LYS A 1 107 ? -5.332 8.607 6.691 1.00 95.94 107 LYS A O 1
ATOM 901 N N . SER A 1 108 ? -4.237 6.743 7.265 1.00 96.25 108 SER A N 1
ATOM 902 C CA . SER A 1 108 ? -3.120 6.962 6.342 1.00 96.25 108 SER A CA 1
ATOM 903 C C . SER A 1 108 ? -2.655 5.657 5.705 1.00 96.25 108 SER A C 1
ATOM 905 O O . SER A 1 108 ? -2.733 4.586 6.303 1.00 96.25 108 SER A O 1
ATOM 907 N N . ILE A 1 109 ? -2.195 5.741 4.455 1.00 96.75 109 ILE A N 1
ATOM 908 C CA . ILE A 1 109 ? -1.684 4.600 3.688 1.00 96.75 109 ILE A CA 1
ATOM 909 C C . ILE A 1 109 ? -0.310 4.971 3.161 1.00 96.75 109 ILE A C 1
ATOM 911 O O . ILE A 1 109 ? -0.164 5.979 2.467 1.00 96.75 109 ILE A O 1
ATOM 915 N N . LYS A 1 110 ? 0.683 4.126 3.433 1.00 96.56 110 LYS A N 1
ATOM 916 C CA . LYS A 1 110 ? 2.018 4.241 2.856 1.00 96.56 110 LYS A CA 1
ATOM 917 C C . LYS A 1 110 ? 2.445 2.921 2.227 1.00 96.56 110 LYS A C 1
ATOM 919 O O . LYS A 1 110 ? 2.649 1.944 2.942 1.00 96.56 110 LYS A O 1
ATOM 924 N N . ARG A 1 111 ? 2.633 2.880 0.903 1.00 96.56 111 ARG A N 1
ATOM 925 C CA . ARG A 1 111 ? 3.259 1.722 0.245 1.00 96.56 111 ARG A CA 1
ATOM 926 C C . ARG A 1 111 ? 4.755 1.734 0.536 1.00 96.56 111 ARG A C 1
ATOM 928 O O . ARG A 1 111 ? 5.468 2.641 0.110 1.00 96.56 111 ARG A O 1
ATOM 935 N N . THR A 1 112 ? 5.225 0.751 1.287 1.00 96.19 112 THR A N 1
ATOM 936 C CA . THR A 1 112 ? 6.628 0.643 1.686 1.00 96.19 112 THR A CA 1
ATOM 937 C C . THR A 1 112 ? 7.424 -0.233 0.735 1.00 96.19 112 THR A C 1
ATOM 939 O O . THR A 1 112 ? 8.624 -0.016 0.615 1.00 96.19 112 THR A O 1
ATOM 942 N N . GLU A 1 113 ? 6.794 -1.189 0.045 1.00 94.69 113 GLU A N 1
ATOM 943 C CA . GLU A 1 113 ? 7.487 -2.099 -0.876 1.00 94.69 113 GLU A CA 1
ATOM 944 C C . GLU A 1 113 ? 6.630 -2.452 -2.095 1.00 94.69 113 GLU A C 1
ATOM 946 O O . GLU A 1 113 ? 5.396 -2.439 -2.040 1.00 94.69 113 GLU A O 1
ATOM 951 N N . PHE A 1 114 ? 7.306 -2.763 -3.199 1.00 92.56 114 PHE A N 1
ATOM 952 C CA . PHE A 1 114 ? 6.718 -3.246 -4.443 1.00 92.56 114 PHE A CA 1
ATOM 953 C C . PHE A 1 114 ? 7.609 -4.359 -5.002 1.00 92.56 114 PHE A C 1
ATOM 955 O O . PHE A 1 114 ? 8.760 -4.117 -5.374 1.00 92.56 114 PHE A O 1
ATOM 962 N N . GLY A 1 115 ? 7.094 -5.584 -5.033 1.00 88.50 115 GLY A N 1
ATOM 963 C CA . GLY A 1 115 ? 7.865 -6.787 -5.307 1.00 88.50 115 GLY A CA 1
ATOM 964 C C . GLY A 1 115 ? 9.076 -6.871 -4.378 1.00 88.50 115 GLY A C 1
ATOM 965 O O . GLY A 1 115 ? 8.958 -6.826 -3.157 1.00 88.50 115 GLY A O 1
ATOM 966 N N . LEU A 1 116 ? 10.269 -6.941 -4.971 1.00 86.31 116 LEU A N 1
ATOM 967 C CA . LEU A 1 116 ? 11.537 -6.983 -4.236 1.00 86.31 116 LEU A CA 1
ATOM 968 C C . LEU A 1 116 ? 12.144 -5.597 -3.954 1.00 86.31 116 LEU A C 1
ATOM 970 O O . LEU A 1 116 ? 13.234 -5.519 -3.376 1.00 86.31 116 LEU A O 1
ATOM 974 N N . LEU A 1 117 ? 11.478 -4.513 -4.366 1.00 91.75 117 LEU A N 1
ATOM 975 C CA . LEU A 1 117 ? 11.922 -3.149 -4.098 1.00 91.75 117 LEU A CA 1
ATOM 976 C C . LEU A 1 117 ? 11.346 -2.622 -2.798 1.00 91.75 117 LEU A C 1
ATOM 978 O O . LEU A 1 117 ? 10.144 -2.694 -2.547 1.00 91.75 117 LEU A O 1
ATOM 982 N N . LYS A 1 118 ? 12.226 -2.013 -2.008 1.00 93.31 118 LYS A N 1
ATOM 983 C CA . LYS A 1 118 ? 11.872 -1.339 -0.765 1.00 93.31 118 LYS A CA 1
ATOM 984 C C . LYS A 1 118 ? 11.989 0.161 -0.954 1.00 93.31 118 LYS A C 1
ATOM 986 O O . LYS A 1 118 ? 12.913 0.626 -1.616 1.00 93.31 118 LYS A O 1
ATOM 991 N N . LEU A 1 119 ? 11.066 0.901 -0.353 1.00 93.31 119 LEU A N 1
ATOM 992 C CA . LEU A 1 119 ? 11.150 2.348 -0.276 1.00 93.31 119 LEU A CA 1
ATOM 993 C C . LEU A 1 119 ? 12.424 2.727 0.476 1.00 93.31 119 LEU A C 1
ATOM 995 O O . LEU A 1 119 ? 12.647 2.289 1.608 1.00 93.31 119 LEU A O 1
ATOM 999 N N . ASP A 1 120 ? 13.247 3.534 -0.177 1.00 92.38 120 ASP A N 1
ATOM 1000 C CA . ASP A 1 120 ? 14.484 4.033 0.393 1.00 92.38 120 ASP A CA 1
ATOM 1001 C C . ASP A 1 120 ? 14.184 4.925 1.603 1.00 92.38 120 ASP A C 1
ATOM 1003 O O . ASP A 1 120 ? 13.308 5.788 1.556 1.00 92.38 120 ASP A O 1
ATOM 1007 N N . ARG A 1 121 ? 14.896 4.696 2.708 1.00 89.94 121 ARG A N 1
ATOM 1008 C CA . ARG A 1 121 ? 14.709 5.463 3.947 1.00 89.94 121 ARG A CA 1
ATOM 1009 C C . ARG A 1 121 ? 15.302 6.866 3.854 1.00 89.94 121 ARG A C 1
ATOM 1011 O O . ARG A 1 121 ? 14.905 7.721 4.637 1.00 89.94 121 ARG A O 1
ATOM 1018 N N . SER A 1 122 ? 16.248 7.077 2.939 1.00 90.88 122 SER A N 1
ATOM 1019 C CA . SER A 1 122 ? 16.896 8.374 2.720 1.00 90.88 122 SER A CA 1
ATOM 1020 C C . SER A 1 122 ? 16.059 9.328 1.862 1.00 90.88 122 SER A C 1
ATOM 1022 O O . SER A 1 122 ? 16.280 10.536 1.900 1.00 90.88 122 SER A O 1
ATOM 1024 N N . LEU A 1 123 ? 15.081 8.800 1.119 1.00 92.50 123 LEU A N 1
ATOM 1025 C CA . LEU A 1 123 ? 14.271 9.561 0.174 1.00 92.50 123 LEU A CA 1
ATOM 1026 C C . LEU A 1 123 ? 13.144 10.304 0.903 1.00 92.50 123 LEU A C 1
ATOM 1028 O O . LEU A 1 123 ? 12.350 9.684 1.623 1.00 92.50 123 LEU A O 1
ATOM 1032 N N . LYS A 1 124 ? 13.054 11.628 0.721 1.00 92.38 124 LYS A N 1
ATOM 1033 C CA . LYS A 1 124 ? 11.948 12.416 1.279 1.00 92.38 124 LYS A CA 1
ATOM 1034 C C . LYS A 1 124 ? 10.707 12.279 0.395 1.00 92.38 124 LYS A C 1
ATOM 1036 O O . LYS A 1 124 ? 10.744 11.746 -0.712 1.00 92.38 124 LYS A O 1
ATOM 1041 N N . ASN A 1 125 ? 9.564 12.729 0.908 1.00 91.50 125 ASN A N 1
ATOM 1042 C CA . ASN A 1 125 ? 8.327 12.722 0.130 1.00 91.50 125 ASN A CA 1
ATOM 1043 C C . ASN A 1 125 ? 8.478 13.634 -1.098 1.00 91.50 125 ASN A C 1
ATOM 1045 O O . ASN A 1 125 ? 8.853 14.790 -0.945 1.00 91.50 125 ASN A O 1
ATOM 1049 N N . GLY A 1 126 ? 8.142 13.122 -2.282 1.00 92.94 126 GLY A N 1
ATOM 1050 C CA . GLY A 1 126 ? 8.254 13.856 -3.548 1.00 92.94 126 GLY A CA 1
ATOM 1051 C C . GLY A 1 126 ? 9.592 13.667 -4.264 1.00 92.94 126 GLY A C 1
ATOM 1052 O O . GLY A 1 126 ? 9.649 13.841 -5.479 1.00 92.94 126 GLY A O 1
ATOM 1053 N N . ASP A 1 127 ? 10.630 13.228 -3.551 1.00 95.38 127 ASP A N 1
ATOM 1054 C CA . ASP A 1 127 ? 11.917 12.926 -4.164 1.00 95.38 127 ASP A CA 1
ATOM 1055 C C . ASP A 1 127 ? 11.851 11.621 -4.964 1.00 95.38 127 ASP A C 1
ATOM 1057 O O . ASP A 1 127 ? 11.048 10.716 -4.702 1.00 95.38 127 ASP A O 1
ATOM 1061 N N . TRP A 1 128 ? 12.755 11.501 -5.929 1.00 95.69 128 TRP A N 1
ATOM 1062 C CA . TRP A 1 128 ? 12.940 10.300 -6.728 1.00 95.69 128 TRP A CA 1
ATOM 1063 C C . TRP A 1 128 ? 14.429 10.026 -6.929 1.00 95.69 128 TRP A C 1
ATOM 1065 O O . TRP A 1 128 ? 15.277 10.906 -6.794 1.00 95.69 128 TRP A O 1
ATOM 1075 N N . ARG A 1 129 ? 14.750 8.776 -7.254 1.00 95.31 129 ARG A N 1
ATOM 1076 C CA . ARG A 1 129 ? 16.093 8.376 -7.672 1.00 95.31 129 ARG A CA 1
ATOM 1077 C C . ARG A 1 129 ? 16.014 7.305 -8.741 1.00 95.31 129 ARG A C 1
ATOM 1079 O O . ARG A 1 129 ? 15.020 6.583 -8.833 1.00 95.31 129 ARG A O 1
ATOM 1086 N N . MET A 1 130 ? 17.095 7.156 -9.493 1.00 95.38 130 MET A N 1
ATOM 1087 C CA . MET A 1 130 ? 17.243 6.022 -10.396 1.00 95.38 130 MET A CA 1
ATOM 1088 C C . MET A 1 130 ? 17.393 4.715 -9.606 1.00 95.38 130 MET A C 1
ATOM 1090 O O . MET A 1 130 ? 17.954 4.677 -8.503 1.00 95.38 130 MET A O 1
ATOM 1094 N N . LEU A 1 131 ? 16.874 3.630 -10.178 1.00 92.94 131 LEU A N 1
ATOM 1095 C CA . LEU A 1 131 ? 17.090 2.288 -9.650 1.00 92.94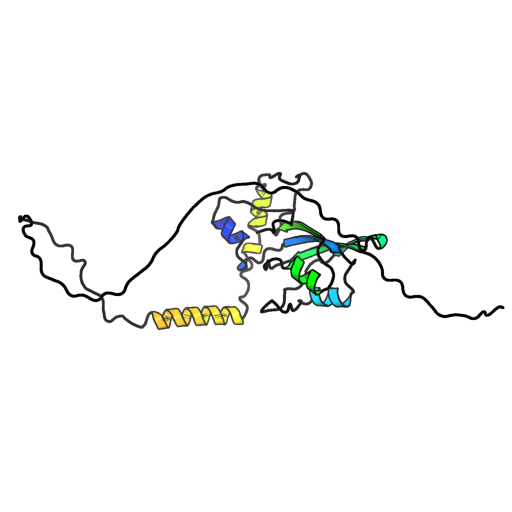 131 LEU A CA 1
ATOM 1096 C C . LEU A 1 131 ? 18.508 1.823 -9.977 1.00 92.94 131 LEU A C 1
ATOM 1098 O O . LEU A 1 131 ? 19.017 2.031 -11.076 1.00 92.94 131 LEU A O 1
ATOM 1102 N N . THR A 1 132 ? 19.137 1.142 -9.027 1.00 92.44 132 THR A N 1
ATOM 1103 C CA . THR A 1 132 ? 20.446 0.525 -9.253 1.00 92.44 132 THR A CA 1
ATOM 1104 C C . THR A 1 132 ? 20.318 -0.685 -10.190 1.00 92.44 132 THR A C 1
ATOM 1106 O O . THR A 1 132 ? 19.285 -1.362 -10.190 1.00 92.44 132 THR A O 1
ATOM 1109 N N . PRO A 1 133 ? 21.377 -1.077 -10.924 1.00 90.19 133 PRO A N 1
ATOM 1110 C CA . PRO A 1 133 ? 21.343 -2.282 -11.760 1.00 90.19 133 PRO A CA 1
ATOM 1111 C C . PRO A 1 133 ? 20.948 -3.554 -10.991 1.00 90.19 133 PRO A C 1
ATOM 1113 O O . PRO A 1 133 ? 20.305 -4.450 -11.535 1.00 90.19 133 PRO A O 1
ATOM 1116 N N . LYS A 1 134 ? 21.291 -3.633 -9.697 1.00 89.38 134 LYS A N 1
ATOM 1117 C CA . LYS A 1 134 ? 20.890 -4.736 -8.811 1.00 89.38 134 LYS A CA 1
ATOM 1118 C C . LYS A 1 134 ? 19.382 -4.735 -8.549 1.00 89.38 134 LYS A C 1
ATOM 1120 O O . LYS A 1 134 ? 18.768 -5.796 -8.586 1.00 89.38 134 LYS A O 1
ATOM 1125 N N . GLU A 1 135 ? 18.788 -3.574 -8.295 1.00 90.12 135 GLU A N 1
ATOM 1126 C CA . GLU A 1 135 ? 17.340 -3.407 -8.108 1.00 90.12 135 GLU A CA 1
ATOM 1127 C C . GLU A 1 135 ? 16.561 -3.739 -9.383 1.00 90.12 135 GLU A C 1
ATOM 1129 O O . GLU A 1 135 ? 15.594 -4.496 -9.323 1.00 90.12 135 GLU A O 1
ATOM 1134 N N . ILE A 1 136 ? 17.043 -3.275 -10.540 1.00 87.94 136 ILE A N 1
ATOM 1135 C CA . ILE A 1 136 ? 16.460 -3.588 -11.852 1.00 87.94 136 ILE A CA 1
ATOM 1136 C C . ILE A 1 136 ? 16.475 -5.103 -12.097 1.00 87.94 136 ILE A C 1
ATOM 1138 O O . ILE A 1 136 ? 15.454 -5.687 -12.453 1.00 87.94 136 ILE A O 1
ATOM 1142 N N . ARG A 1 137 ? 17.601 -5.783 -11.837 1.00 83.75 137 ARG A N 1
ATOM 1143 C CA . ARG A 1 137 ? 17.673 -7.251 -11.951 1.00 83.75 137 ARG A CA 1
ATOM 1144 C C . ARG A 1 137 ? 16.709 -7.968 -11.007 1.00 83.75 137 ARG A C 1
ATOM 1146 O O . ARG A 1 137 ? 16.133 -8.976 -11.394 1.00 83.75 137 ARG A O 1
ATOM 1153 N N . ARG A 1 138 ? 16.502 -7.458 -9.789 1.00 81.69 138 ARG A N 1
ATOM 1154 C CA . ARG A 1 138 ? 15.537 -8.039 -8.836 1.00 81.69 138 ARG A CA 1
ATOM 1155 C C . ARG A 1 138 ? 14.095 -7.856 -9.299 1.00 81.69 138 ARG A C 1
ATOM 1157 O O . ARG A 1 138 ? 13.302 -8.766 -9.102 1.00 81.69 138 ARG A O 1
ATOM 1164 N N . LEU A 1 139 ? 13.774 -6.741 -9.955 1.00 78.19 139 LEU A N 1
ATOM 1165 C CA . LEU A 1 139 ? 12.477 -6.560 -10.608 1.00 78.19 139 LEU A CA 1
ATOM 1166 C C . LEU A 1 139 ? 12.268 -7.521 -11.791 1.00 78.19 139 LEU A C 1
ATOM 1168 O O . LEU A 1 139 ? 11.140 -7.947 -12.010 1.00 78.19 139 LEU A O 1
ATOM 1172 N N . LYS A 1 140 ? 13.341 -7.898 -12.510 1.00 68.44 140 LYS A N 1
ATOM 1173 C CA . LYS A 1 140 ? 13.306 -8.959 -13.541 1.00 68.44 140 LYS A CA 1
ATOM 1174 C C . LYS A 1 140 ? 13.251 -10.385 -12.965 1.00 68.44 140 LYS A C 1
ATOM 1176 O O . LYS A 1 140 ? 13.071 -11.334 -13.720 1.00 68.44 140 LYS A O 1
ATOM 1181 N N . GLY A 1 141 ? 13.484 -10.540 -11.659 1.00 61.09 141 GLY A N 1
ATOM 1182 C CA . GLY A 1 141 ? 13.617 -11.825 -10.967 1.00 61.09 141 GLY A CA 1
ATOM 1183 C C . GLY A 1 141 ? 12.320 -12.650 -10.931 1.00 61.09 141 GLY A C 1
ATOM 1184 O O . GLY A 1 141 ? 11.351 -12.284 -11.585 1.00 61.09 141 GLY A O 1
ATOM 1185 N N . PRO A 1 142 ? 12.265 -13.761 -10.167 1.00 51.44 142 PRO A N 1
ATOM 1186 C CA . PRO A 1 142 ? 11.350 -14.902 -10.370 1.00 51.44 142 PRO A CA 1
ATOM 1187 C C . PRO A 1 142 ? 9.836 -14.609 -10.374 1.00 51.44 142 PRO A C 1
ATOM 1189 O O . PRO A 1 142 ? 9.054 -15.493 -10.715 1.00 51.44 142 PRO A O 1
ATOM 1192 N N . THR A 1 143 ? 9.413 -13.380 -10.088 1.00 50.38 143 THR A N 1
ATOM 1193 C CA . THR A 1 143 ? 8.079 -12.843 -10.387 1.00 50.38 143 THR A CA 1
ATOM 1194 C C . THR A 1 143 ? 7.729 -12.870 -11.888 1.00 50.38 143 THR A C 1
ATOM 1196 O O . THR A 1 143 ? 6.556 -12.921 -12.235 1.00 50.38 143 THR A O 1
ATOM 1199 N N . ILE A 1 144 ? 8.723 -12.903 -12.789 1.00 49.53 144 ILE A N 1
ATOM 1200 C CA . ILE A 1 144 ? 8.517 -13.126 -14.237 1.00 49.53 144 ILE A CA 1
ATOM 1201 C C . ILE A 1 144 ? 8.429 -14.630 -14.588 1.00 49.53 144 ILE A C 1
ATOM 1203 O O . ILE A 1 144 ? 7.840 -14.992 -15.603 1.00 49.53 144 ILE A O 1
ATOM 1207 N N . LEU A 1 145 ? 8.985 -15.525 -13.756 1.00 42.66 145 LEU A N 1
ATOM 1208 C CA . LEU A 1 145 ? 9.212 -16.939 -14.111 1.00 42.66 145 LEU A CA 1
ATOM 1209 C C . LEU A 1 145 ? 8.263 -17.950 -13.466 1.00 42.66 145 LEU A C 1
ATOM 1211 O O . LEU A 1 145 ? 8.232 -19.096 -13.913 1.00 42.66 145 LEU A O 1
ATOM 1215 N N . LYS A 1 146 ? 7.433 -17.571 -12.491 1.00 42.59 146 LYS A N 1
ATOM 1216 C CA . LYS A 1 146 ? 6.216 -18.358 -12.283 1.00 42.59 146 LYS A CA 1
ATOM 1217 C C . LYS A 1 146 ? 5.278 -18.002 -13.427 1.00 42.59 146 LYS A C 1
ATOM 1219 O O . LYS A 1 146 ? 4.544 -17.030 -13.326 1.00 42.59 146 LYS A O 1
ATOM 1224 N N . ARG A 1 147 ? 5.277 -18.795 -14.509 1.00 40.75 147 ARG A N 1
ATOM 1225 C CA . ARG A 1 147 ? 4.010 -19.012 -15.220 1.00 40.75 147 ARG A CA 1
ATOM 1226 C C . ARG A 1 147 ? 3.047 -19.462 -14.121 1.00 40.75 147 ARG A C 1
ATOM 1228 O O . ARG A 1 147 ? 3.303 -20.523 -13.546 1.00 40.75 147 ARG A O 1
ATOM 1235 N N . PRO A 1 148 ? 2.033 -18.670 -13.740 1.00 44.72 148 PRO A N 1
ATOM 1236 C CA . PRO A 1 148 ? 1.011 -19.224 -12.882 1.00 44.72 148 PRO A CA 1
ATOM 1237 C C . PRO A 1 148 ? 0.443 -20.406 -13.665 1.00 44.72 148 PRO A C 1
ATOM 1239 O O . PRO A 1 148 ? 0.122 -20.270 -14.848 1.00 44.72 148 PRO A O 1
ATOM 1242 N N . THR A 1 149 ? 0.399 -21.588 -13.053 1.00 52.81 149 THR A N 1
ATOM 1243 C CA . THR A 1 149 ? -0.524 -22.623 -13.513 1.00 52.81 149 THR A CA 1
ATOM 1244 C C . THR A 1 149 ? -1.874 -21.936 -13.545 1.00 52.81 149 THR A C 1
ATOM 1246 O O . THR A 1 149 ? -2.386 -21.572 -12.486 1.00 52.81 149 THR A O 1
ATOM 1249 N N . MET A 1 150 ? -2.371 -21.641 -14.746 1.00 52.66 150 MET A N 1
ATOM 1250 C CA . MET A 1 150 ? -3.663 -20.994 -14.914 1.00 52.66 150 MET A CA 1
ATOM 1251 C C . MET A 1 150 ? -4.667 -21.736 -14.037 1.00 52.66 150 MET A C 1
ATOM 1253 O O . MET A 1 150 ? -4.672 -22.971 -14.025 1.00 52.66 150 MET A O 1
ATOM 1257 N N . HIS A 1 151 ? -5.477 -21.008 -13.272 1.00 57.12 151 HIS A N 1
ATOM 1258 C CA . HIS A 1 151 ? -6.536 -21.641 -12.500 1.00 57.12 151 HIS A CA 1
ATOM 1259 C C . HIS A 1 151 ? -7.418 -22.436 -13.482 1.00 57.12 151 HIS A C 1
ATOM 1261 O O . HIS A 1 151 ? -7.663 -21.933 -14.580 1.00 57.12 151 HIS A O 1
ATOM 1267 N N . PRO A 1 152 ? -7.909 -23.647 -13.158 1.00 58.22 152 PRO A N 1
ATOM 1268 C CA . PRO A 1 152 ? -8.660 -24.469 -14.116 1.00 58.22 152 PRO A CA 1
ATOM 1269 C C . PRO A 1 152 ? -9.835 -23.731 -14.783 1.00 58.22 152 PRO A C 1
ATOM 1271 O O . PRO A 1 152 ? -10.182 -23.996 -15.928 1.00 58.22 152 PRO A O 1
ATOM 1274 N N . GLN A 1 153 ? -10.420 -22.753 -14.085 1.00 67.44 153 GLN A N 1
ATOM 1275 C CA . GLN A 1 153 ? -11.474 -21.886 -14.619 1.00 67.44 153 GLN A CA 1
ATOM 1276 C C . GLN A 1 153 ? -10.968 -20.865 -15.652 1.00 67.44 153 GLN A C 1
ATOM 1278 O O . GLN A 1 153 ? -11.678 -20.587 -16.612 1.00 67.44 153 GLN A O 1
ATOM 1283 N N . ASP A 1 154 ? -9.759 -20.329 -15.479 1.00 65.25 154 ASP A N 1
ATOM 1284 C CA . ASP A 1 154 ? -9.133 -19.401 -16.427 1.00 65.25 154 ASP A CA 1
ATOM 1285 C C . ASP A 1 154 ? -8.602 -20.152 -17.658 1.00 65.25 154 ASP A C 1
ATOM 1287 O O . ASP A 1 154 ? -8.718 -19.645 -18.768 1.00 65.25 154 ASP A O 1
ATOM 1291 N N . GLN A 1 155 ? -8.124 -21.396 -17.484 1.00 67.31 155 GLN A N 1
ATOM 1292 C CA . GLN A 1 155 ? -7.807 -22.303 -18.602 1.00 67.31 155 GLN A CA 1
ATOM 1293 C C . GLN A 1 155 ? -9.040 -22.542 -19.466 1.00 67.31 155 GLN A C 1
ATOM 1295 O O . GLN A 1 155 ? -8.988 -22.405 -20.682 1.00 67.31 155 GLN A O 1
ATOM 1300 N N . LYS A 1 156 ? -10.176 -22.827 -18.821 1.00 69.00 156 LYS A N 1
ATOM 1301 C CA . LYS A 1 156 ? -11.445 -23.063 -19.508 1.00 69.00 156 LYS A CA 1
ATOM 1302 C C . LYS A 1 156 ? -11.965 -21.810 -20.219 1.00 69.00 156 LYS A C 1
ATOM 1304 O O . LYS A 1 156 ? -12.575 -21.925 -21.271 1.00 69.00 156 LYS A O 1
ATOM 1309 N N . ARG A 1 157 ? -11.718 -20.613 -19.672 1.00 70.81 157 ARG A N 1
ATOM 1310 C CA . ARG A 1 157 ? -12.068 -19.337 -20.320 1.00 70.81 157 ARG A CA 1
ATOM 1311 C C . ARG A 1 157 ? -11.221 -19.072 -21.560 1.00 70.81 157 ARG A C 1
ATOM 1313 O O . ARG A 1 157 ? -11.797 -18.798 -22.600 1.00 70.81 157 ARG A O 1
ATOM 1320 N N . GLU A 1 158 ? -9.897 -19.209 -21.476 1.00 68.12 158 GLU A N 1
ATOM 1321 C CA . GLU A 1 158 ? -9.032 -19.046 -22.655 1.00 68.12 158 GLU A CA 1
ATOM 1322 C C . GLU A 1 158 ? -9.295 -20.116 -23.714 1.00 68.12 158 GLU A C 1
ATOM 1324 O O . GLU A 1 158 ? -9.283 -19.807 -24.900 1.00 68.12 158 GLU A O 1
ATOM 1329 N N . GLN A 1 159 ? -9.574 -21.353 -23.298 1.00 69.38 159 GLN A N 1
ATOM 1330 C CA . GLN A 1 159 ? -9.926 -22.433 -24.213 1.00 69.38 159 GLN A CA 1
ATOM 1331 C C . GLN A 1 159 ? -11.251 -22.145 -24.926 1.00 69.38 159 GLN A C 1
ATOM 1333 O O . GLN A 1 159 ? -11.301 -22.236 -26.145 1.00 69.38 159 GLN A O 1
ATOM 1338 N N . ASN A 1 160 ? -12.275 -21.684 -24.203 1.00 74.06 160 ASN A N 1
ATOM 1339 C CA . ASN A 1 160 ? -13.544 -21.271 -24.804 1.00 74.06 160 ASN A CA 1
ATOM 1340 C C . ASN A 1 160 ? -13.397 -20.035 -25.711 1.00 74.06 160 ASN A C 1
ATOM 1342 O O . ASN A 1 160 ? -14.074 -19.940 -26.730 1.00 74.06 160 ASN A O 1
ATOM 1346 N N . ASP A 1 161 ? -12.552 -19.066 -25.349 1.00 72.06 161 ASP A N 1
ATOM 1347 C CA . ASP A 1 161 ? -12.289 -17.880 -26.176 1.00 72.06 161 ASP A CA 1
ATOM 1348 C C . ASP A 1 161 ? -11.484 -18.239 -27.436 1.00 72.06 161 ASP A C 1
ATOM 1350 O O . ASP A 1 161 ? -11.665 -17.623 -28.487 1.00 72.06 161 ASP A O 1
ATOM 1354 N N . MET A 1 162 ? -10.607 -19.243 -27.351 1.00 64.69 162 MET A N 1
ATOM 1355 C CA . MET A 1 162 ? -9.873 -19.799 -28.487 1.00 64.69 162 MET A CA 1
ATOM 1356 C C . MET A 1 162 ? -10.790 -20.617 -29.403 1.00 64.69 162 MET A C 1
ATOM 1358 O O . MET A 1 162 ? -10.752 -20.400 -30.609 1.00 64.69 162 MET A O 1
ATOM 1362 N N . GLU A 1 163 ? -11.646 -21.482 -28.851 1.00 68.12 163 GLU A N 1
ATOM 1363 C CA . GLU A 1 163 ? -12.673 -22.218 -29.605 1.00 68.12 163 GLU A CA 1
ATOM 1364 C C . GLU A 1 163 ? -13.611 -21.254 -30.331 1.00 68.12 163 GLU A C 1
ATOM 1366 O O . GLU A 1 163 ? -13.775 -21.368 -31.537 1.00 68.12 163 GLU A O 1
ATOM 1371 N N . ARG A 1 164 ? -14.108 -20.207 -29.657 1.00 67.62 164 ARG A N 1
ATOM 1372 C CA . ARG A 1 164 ? -14.920 -19.164 -30.311 1.00 67.62 164 ARG A CA 1
ATOM 1373 C C . ARG A 1 164 ? -14.199 -18.483 -31.465 1.00 67.62 164 ARG A C 1
ATOM 1375 O O . ARG A 1 164 ? -14.835 -18.124 -32.443 1.00 67.62 164 ARG A O 1
ATOM 1382 N N . ARG A 1 165 ? -12.890 -18.256 -31.349 1.00 66.12 165 ARG A N 1
ATOM 1383 C CA . ARG A 1 165 ? -12.089 -17.634 -32.413 1.00 66.12 165 ARG A CA 1
ATOM 1384 C C . ARG A 1 165 ? -11.860 -18.559 -33.603 1.00 66.12 165 ARG A C 1
ATOM 1386 O O . ARG A 1 165 ? -11.714 -18.047 -34.704 1.00 66.12 165 ARG A O 1
ATOM 1393 N N . LEU A 1 166 ? -11.798 -19.867 -33.372 1.00 61.38 166 LEU A N 1
ATOM 1394 C CA . LEU A 1 166 ? -11.676 -20.877 -34.421 1.00 61.38 166 LEU A CA 1
ATOM 1395 C C . LEU A 1 166 ? -13.030 -21.099 -35.107 1.00 61.38 166 LEU A C 1
ATOM 1397 O O . LEU A 1 166 ? -13.100 -20.987 -36.322 1.00 61.38 166 LEU A O 1
ATOM 1401 N N . ASP A 1 167 ? -14.115 -21.228 -34.341 1.00 60.19 167 ASP A N 1
ATOM 1402 C CA . ASP A 1 167 ? -15.484 -21.324 -34.872 1.00 60.19 167 ASP A CA 1
ATOM 1403 C C . ASP A 1 167 ?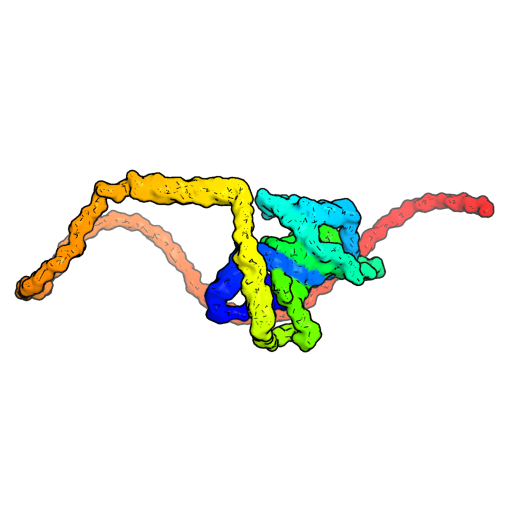 -15.880 -20.087 -35.696 1.00 60.19 167 ASP A C 1
ATOM 1405 O O . ASP A 1 167 ? -16.646 -20.170 -36.651 1.00 60.19 167 ASP A O 1
ATOM 1409 N N . GLN A 1 168 ? -15.360 -18.915 -35.328 1.00 57.78 168 GLN A N 1
ATOM 1410 C CA . GLN A 1 168 ? -15.624 -17.651 -36.016 1.00 57.78 168 GLN A CA 1
ATOM 1411 C C . GLN A 1 168 ? -14.663 -17.386 -37.185 1.00 57.78 168 GLN A C 1
ATOM 1413 O O . GLN A 1 168 ? -14.850 -16.408 -37.903 1.00 57.78 168 GLN A O 1
ATOM 1418 N N . ALA A 1 169 ? -13.650 -18.240 -37.373 1.00 55.41 169 ALA A N 1
ATOM 1419 C CA . ALA A 1 169 ? -12.801 -18.261 -38.562 1.00 55.41 169 ALA A CA 1
ATOM 1420 C C . ALA A 1 169 ? -13.340 -19.206 -39.655 1.00 55.41 169 ALA A C 1
ATOM 1422 O O . ALA A 1 169 ? -12.901 -19.098 -40.794 1.00 55.41 169 ALA A O 1
ATOM 1423 N N . ASP A 1 170 ? -14.312 -20.066 -39.326 1.00 52.62 170 ASP A N 1
ATOM 1424 C CA . ASP A 1 170 ? -14.946 -21.021 -40.249 1.00 52.62 170 ASP A CA 1
ATOM 1425 C C . ASP A 1 170 ? -16.300 -20.528 -40.808 1.00 52.62 170 ASP A C 1
ATOM 1427 O O . ASP A 1 170 ? -17.071 -21.299 -41.383 1.00 52.62 170 ASP A O 1
ATOM 1431 N N . VAL A 1 171 ? -16.605 -19.232 -40.669 1.00 54.91 171 VAL A N 1
ATOM 1432 C CA . VAL A 1 171 ? -17.765 -18.592 -41.307 1.00 54.91 171 VAL A CA 1
ATOM 1433 C C . VAL A 1 171 ? -17.274 -17.411 -42.143 1.00 54.91 171 VAL A C 1
ATOM 1435 O O . VAL A 1 171 ? -16.701 -16.464 -41.610 1.00 54.91 171 VAL A O 1
ATOM 1438 N N . ASP A 1 172 ? -17.541 -17.517 -43.446 1.00 45.91 172 ASP A N 1
ATOM 1439 C CA . ASP A 1 172 ? -17.261 -16.588 -44.551 1.00 45.91 172 ASP A CA 1
ATOM 1440 C C . ASP A 1 172 ? -15.898 -16.739 -45.264 1.00 45.91 172 ASP A C 1
ATOM 1442 O O . ASP A 1 172 ? -15.107 -15.800 -45.348 1.00 45.91 172 ASP A O 1
ATOM 1446 N N . ASP A 1 173 ? -15.682 -17.907 -45.889 1.00 42.84 173 ASP A N 1
ATOM 1447 C CA . ASP A 1 173 ? -14.753 -18.077 -47.030 1.00 42.84 173 ASP A CA 1
ATOM 1448 C C . ASP A 1 173 ? -15.484 -18.033 -48.400 1.00 42.84 173 ASP A C 1
ATOM 1450 O O . ASP A 1 173 ? -14.940 -18.422 -49.430 1.00 42.84 173 ASP A O 1
ATOM 1454 N N . ASP A 1 174 ? -16.720 -17.515 -48.433 1.00 44.56 174 ASP A N 1
ATOM 1455 C CA . ASP A 1 174 ? -17.521 -17.297 -49.649 1.00 44.56 174 ASP A CA 1
ATOM 1456 C C . ASP A 1 174 ? -18.038 -15.846 -49.709 1.00 44.56 174 ASP A C 1
ATOM 1458 O O . ASP A 1 174 ? -19.233 -15.598 -49.631 1.00 44.56 174 ASP A O 1
ATOM 1462 N N . GLU A 1 175 ? -17.129 -14.867 -49.807 1.00 42.12 175 GLU A N 1
ATOM 1463 C CA . GLU A 1 175 ? -17.304 -13.619 -50.584 1.00 42.12 175 GLU A CA 1
ATOM 1464 C C . GLU A 1 175 ? -16.071 -12.706 -50.427 1.00 42.12 175 GLU A C 1
ATOM 1466 O O . GLU A 1 175 ? -16.045 -11.733 -49.674 1.00 42.12 175 GLU A O 1
ATOM 1471 N N . LEU A 1 176 ? -15.011 -12.979 -51.194 1.00 33.44 176 LEU A N 1
ATOM 1472 C CA . LEU A 1 176 ? -13.952 -11.992 -51.418 1.00 33.44 176 LEU A CA 1
ATOM 1473 C C . LEU A 1 176 ? -14.382 -11.025 -52.538 1.00 33.44 176 LEU A C 1
ATOM 1475 O O . LEU A 1 176 ? -14.484 -11.452 -53.695 1.00 33.44 176 LEU A O 1
ATOM 1479 N N . PRO A 1 177 ? -14.559 -9.709 -52.292 1.00 34.31 177 PRO A N 1
ATOM 1480 C CA . PRO A 1 177 ? -14.696 -8.757 -53.381 1.00 34.31 177 PRO A CA 1
ATOM 1481 C C . PRO A 1 177 ? -13.355 -8.607 -54.108 1.00 34.31 177 PRO A C 1
ATOM 1483 O O . PRO A 1 177 ? -12.401 -7.968 -53.660 1.00 34.31 177 PRO A O 1
ATOM 1486 N N . VAL A 1 178 ? -13.311 -9.199 -55.297 1.00 36.53 178 VAL A N 1
ATOM 1487 C CA . VAL A 1 178 ? -12.298 -8.985 -56.327 1.00 36.53 178 VAL A CA 1
ATOM 1488 C C . VAL A 1 178 ? -12.185 -7.485 -56.620 1.00 36.53 178 VAL A C 1
ATOM 1490 O O . VAL A 1 178 ? -13.118 -6.921 -57.188 1.00 36.53 178 VAL A O 1
ATOM 1493 N N . ARG A 1 179 ? -11.042 -6.855 -56.294 1.00 30.83 179 ARG A N 1
ATOM 1494 C CA . ARG A 1 179 ? -10.335 -5.831 -57.111 1.00 30.83 179 ARG A CA 1
ATOM 1495 C C . ARG A 1 179 ? -9.159 -5.188 -56.354 1.00 30.83 179 ARG A C 1
ATOM 1497 O O . ARG A 1 179 ? -9.248 -4.075 -55.858 1.00 30.83 179 ARG A O 1
ATOM 1504 N N . TYR A 1 180 ? -7.999 -5.834 -56.419 1.00 29.38 180 TYR A N 1
ATOM 1505 C CA . TYR A 1 180 ? -6.717 -5.137 -56.587 1.00 29.38 180 TYR A CA 1
ATOM 1506 C C . TYR A 1 180 ? -5.936 -5.856 -57.691 1.00 29.38 180 TYR A C 1
ATOM 1508 O O . TYR A 1 180 ? -4.978 -6.586 -57.461 1.00 29.38 180 TYR A O 1
ATOM 1516 N N . ARG A 1 181 ? -6.395 -5.690 -58.938 1.00 32.69 181 ARG A N 1
ATOM 1517 C CA . ARG A 1 181 ? -5.561 -5.976 -60.107 1.00 32.69 181 ARG A CA 1
ATOM 1518 C C . ARG A 1 181 ? -4.896 -4.664 -60.497 1.00 32.69 181 ARG A C 1
ATOM 1520 O O . ARG A 1 181 ? -5.553 -3.779 -61.037 1.00 32.69 181 ARG A O 1
ATOM 1527 N N . GLY A 1 182 ? -3.598 -4.562 -60.219 1.00 30.77 182 GLY A N 1
ATOM 1528 C CA . GLY A 1 182 ? -2.733 -3.571 -60.848 1.00 30.77 182 GLY A CA 1
ATOM 1529 C C . GLY A 1 182 ? -2.860 -3.692 -62.367 1.00 30.77 182 GLY A C 1
ATOM 1530 O O . GLY A 1 182 ? -2.432 -4.681 -62.962 1.00 30.77 182 GLY A O 1
ATOM 1531 N N . GLY A 1 183 ? -3.520 -2.710 -62.972 1.00 33.06 183 GLY A N 1
ATOM 1532 C CA . GLY A 1 183 ? -3.639 -2.530 -64.410 1.00 33.06 183 GLY A CA 1
ATOM 1533 C C . GLY A 1 183 ? -2.693 -1.425 -64.863 1.00 33.06 183 GLY A C 1
ATOM 1534 O O . GLY A 1 183 ? -2.663 -0.345 -64.281 1.00 33.06 183 GLY A O 1
ATOM 1535 N N . ARG A 1 184 ? -1.903 -1.741 -65.888 1.00 34.28 184 ARG A N 1
ATOM 1536 C CA . ARG A 1 184 ? -1.012 -0.844 -66.632 1.00 34.28 184 ARG A CA 1
ATOM 1537 C C . ARG A 1 184 ? -1.749 0.420 -67.098 1.00 34.28 184 ARG A C 1
ATOM 1539 O O . ARG A 1 184 ? -2.941 0.370 -67.376 1.00 34.28 184 ARG A O 1
ATOM 1546 N N . GLY A 1 185 ? -1.006 1.520 -67.200 1.00 30.42 185 GLY A N 1
ATOM 1547 C CA . GLY A 1 185 ? -1.521 2.837 -67.572 1.00 30.42 185 GLY A CA 1
ATOM 1548 C C . GLY A 1 185 ? -1.860 3.054 -69.053 1.00 30.42 185 GLY A C 1
ATOM 1549 O O . GLY A 1 185 ? -1.843 2.124 -69.859 1.00 30.42 185 GLY A O 1
ATOM 1550 N N . ARG A 1 186 ? -2.038 4.353 -69.356 1.00 31.84 186 ARG A N 1
ATOM 1551 C CA . ARG A 1 186 ? -2.572 5.021 -70.568 1.00 31.84 186 ARG A CA 1
ATOM 1552 C C . ARG A 1 186 ? -4.101 5.044 -70.580 1.00 31.84 186 ARG A C 1
ATOM 1554 O O . ARG A 1 186 ? -4.713 3.998 -70.469 1.00 31.84 186 ARG A O 1
ATOM 1561 N N . GLY A 1 187 ? -4.792 6.166 -70.707 1.00 29.66 187 GLY A N 1
ATOM 1562 C CA . GLY A 1 187 ? -4.459 7.538 -71.083 1.00 29.66 187 GLY A CA 1
ATOM 1563 C C . GLY A 1 187 ? -5.770 8.187 -71.559 1.00 29.66 187 GLY A C 1
ATOM 1564 O O . GLY A 1 187 ? -6.704 7.460 -71.882 1.00 29.66 187 GLY A O 1
ATOM 1565 N N . GLU A 1 188 ? -5.790 9.518 -71.617 1.00 34.56 188 GLU A N 1
ATOM 1566 C CA . GLU A 1 188 ? -6.773 10.371 -72.318 1.00 34.56 188 GLU A CA 1
ATOM 1567 C C . GLU A 1 188 ? -8.031 10.819 -71.541 1.00 34.56 188 GLU A C 1
ATOM 1569 O O . GLU A 1 188 ? -9.042 10.132 -71.417 1.00 34.56 188 GLU A O 1
ATOM 1574 N N . ASP A 1 189 ? -7.910 12.044 -71.021 1.00 32.47 189 ASP A N 1
ATOM 1575 C CA . ASP A 1 189 ? -8.749 13.216 -71.301 1.00 32.47 189 ASP A CA 1
ATOM 1576 C C . ASP A 1 189 ? -10.277 13.066 -71.342 1.00 32.47 189 ASP A C 1
ATOM 1578 O O . ASP A 1 189 ? -10.858 12.611 -72.328 1.00 32.47 189 ASP A O 1
ATOM 1582 N N . ARG A 1 190 ? -10.937 13.670 -70.339 1.00 30.73 190 ARG A N 1
ATOM 1583 C CA . ARG A 1 190 ? -11.984 14.695 -70.551 1.00 30.73 190 ARG A CA 1
ATOM 1584 C C . ARG A 1 190 ? -12.389 15.392 -69.246 1.00 30.73 190 ARG A C 1
ATOM 1586 O O . ARG A 1 190 ? -12.717 14.754 -68.251 1.00 30.73 190 ARG A O 1
ATOM 1593 N N . GLU A 1 191 ? -12.371 16.722 -69.296 1.00 37.03 191 GLU A N 1
ATOM 1594 C CA . GLU A 1 191 ? -12.824 17.664 -68.265 1.00 37.03 191 GLU A CA 1
ATOM 1595 C C . GLU A 1 191 ? -14.326 17.551 -67.919 1.00 37.03 191 GLU A C 1
ATOM 1597 O O . GLU A 1 191 ? -15.122 17.068 -68.731 1.00 37.03 191 GLU A O 1
ATOM 1602 N N . PRO A 1 192 ? -14.753 18.066 -66.745 1.00 41.09 192 PRO A N 1
ATOM 1603 C CA . PRO A 1 192 ? -16.130 17.985 -66.282 1.00 41.09 192 PRO A CA 1
ATOM 1604 C C . PRO A 1 192 ? -16.967 19.183 -66.756 1.00 41.09 192 PRO A C 1
ATOM 1606 O O . PRO A 1 192 ? -16.574 20.343 -66.625 1.00 41.09 192 PRO A O 1
ATOM 1609 N N . ARG A 1 193 ? -18.194 18.924 -67.219 1.00 32.91 193 ARG A N 1
ATOM 1610 C CA . ARG A 1 193 ? -19.235 19.953 -67.352 1.00 32.91 193 ARG A CA 1
ATOM 1611 C C . ARG A 1 193 ? -20.589 19.435 -66.881 1.00 32.91 193 ARG A C 1
ATOM 1613 O O . ARG A 1 193 ? -21.078 18.437 -67.389 1.00 32.91 193 ARG A O 1
ATOM 1620 N N . GLY A 1 194 ? -21.231 20.235 -66.028 1.00 30.69 194 GLY A N 1
ATOM 1621 C CA . GLY A 1 194 ? -22.650 20.552 -66.216 1.00 30.69 194 GLY A CA 1
ATOM 1622 C C . GLY A 1 194 ? -23.631 20.095 -65.139 1.00 30.69 194 GLY A C 1
ATOM 1623 O O . GLY A 1 194 ? -24.144 18.989 -65.177 1.00 30.69 194 GLY A O 1
ATOM 1624 N N . ARG A 1 195 ? -23.957 21.041 -64.249 1.00 34.78 195 ARG A N 1
ATOM 1625 C CA . ARG A 1 195 ? -25.204 21.188 -63.471 1.00 34.78 195 ARG A CA 1
ATOM 1626 C C . ARG A 1 195 ? -26.487 20.710 -64.178 1.00 34.78 195 ARG A C 1
ATOM 1628 O O . ARG A 1 195 ? -26.684 21.067 -65.333 1.00 34.78 195 ARG A O 1
ATOM 1635 N N . GLN A 1 196 ? -27.433 20.184 -63.390 1.00 37.28 196 GLN A N 1
ATOM 1636 C CA . GLN A 1 196 ? -28.846 20.629 -63.256 1.00 37.28 196 GLN A CA 1
ATOM 1637 C C . GLN A 1 196 ? -29.503 19.808 -62.121 1.00 37.28 196 GLN A C 1
ATOM 1639 O O . GLN A 1 196 ? -29.377 18.593 -62.099 1.00 37.28 196 GLN A O 1
ATOM 1644 N N . GLN A 1 197 ? -29.901 20.405 -60.989 1.00 34.62 197 GLN A N 1
ATOM 1645 C CA . GLN A 1 197 ? -31.188 21.067 -60.685 1.00 34.62 197 GLN A CA 1
ATOM 1646 C C . GLN A 1 197 ? -32.434 20.179 -60.833 1.00 34.62 197 GLN A C 1
ATOM 1648 O O . GLN A 1 197 ? -32.763 19.760 -61.934 1.00 34.62 197 GLN A O 1
ATOM 1653 N N . GLY A 1 198 ? -33.179 20.013 -59.729 1.00 31.94 198 GLY A N 1
ATOM 1654 C CA . GLY A 1 198 ? -34.545 19.484 -59.776 1.00 31.94 198 GLY A CA 1
ATOM 1655 C C . GLY A 1 198 ? -35.173 19.053 -58.444 1.00 31.94 198 GLY A C 1
ATOM 1656 O O . GLY A 1 198 ? -35.336 17.867 -58.222 1.00 31.94 198 GLY A O 1
ATOM 1657 N N . GLN A 1 199 ? -35.579 20.040 -57.631 1.00 38.28 199 GLN A N 1
ATOM 1658 C CA . GLN A 1 199 ? -36.900 20.138 -56.966 1.00 38.28 199 GLN A CA 1
ATOM 1659 C C . GLN A 1 199 ? -37.308 19.063 -55.924 1.00 38.28 199 GLN A C 1
ATOM 1661 O O . GLN A 1 199 ? -37.550 17.909 -56.238 1.00 38.28 199 GLN A O 1
ATOM 1666 N N . SER A 1 200 ? -37.336 19.399 -54.629 1.00 32.31 200 SER A N 1
ATOM 1667 C CA . SER A 1 200 ? -38.439 20.059 -53.885 1.00 32.31 200 SER A CA 1
ATOM 1668 C C . SER A 1 200 ? -39.611 19.139 -53.519 1.00 32.31 200 SER A C 1
ATOM 1670 O O . SER A 1 200 ? -40.393 18.760 -54.385 1.00 32.31 200 SER A O 1
ATOM 1672 N N . ARG A 1 201 ? -39.782 18.902 -52.209 1.00 33.97 201 ARG A N 1
ATOM 1673 C CA . ARG A 1 201 ? -41.038 19.013 -51.427 1.00 33.97 201 ARG A CA 1
ATOM 1674 C C . ARG A 1 201 ? -40.727 18.655 -49.968 1.00 33.97 201 ARG A C 1
ATOM 1676 O O . ARG A 1 201 ? -40.288 17.555 -49.670 1.00 33.97 201 ARG A O 1
ATOM 1683 N N . ASP A 1 202 ? -40.644 19.663 -49.111 1.00 30.67 202 ASP A N 1
ATOM 1684 C CA . ASP A 1 202 ? -41.721 20.087 -48.204 1.00 30.67 202 ASP A CA 1
ATOM 1685 C C . ASP A 1 202 ? -42.111 19.028 -47.168 1.00 30.67 202 ASP A C 1
ATOM 1687 O O . ASP A 1 202 ? -42.813 18.066 -47.473 1.00 30.67 202 ASP A O 1
ATOM 1691 N N . ARG A 1 203 ? -41.737 19.289 -45.911 1.00 34.31 203 ARG A N 1
ATOM 1692 C CA . ARG A 1 203 ? -42.699 19.431 -44.810 1.00 34.31 203 ARG A CA 1
ATOM 1693 C C . ARG A 1 203 ? -42.026 20.079 -43.603 1.00 34.31 203 ARG A C 1
ATOM 1695 O O . ARG A 1 203 ? -41.199 19.499 -42.911 1.00 34.31 203 ARG A O 1
ATOM 1702 N N . SER A 1 204 ? -42.436 21.322 -43.404 1.00 31.33 204 SER A N 1
ATOM 1703 C CA . SER A 1 204 ? -42.507 22.058 -42.149 1.00 31.33 204 SER A CA 1
ATOM 1704 C C . SER A 1 204 ? -42.658 21.190 -40.893 1.00 31.33 204 SER A C 1
ATOM 1706 O O . SER A 1 204 ? -43.619 20.430 -40.800 1.00 31.33 204 SER A O 1
ATOM 1708 N N . PHE A 1 205 ? -41.850 21.460 -39.867 1.00 30.72 205 PHE A N 1
ATOM 1709 C CA . PHE A 1 205 ? -42.400 21.865 -38.571 1.00 30.72 205 PHE A CA 1
ATOM 1710 C C . PHE A 1 205 ? -41.416 22.791 -37.837 1.00 30.72 205 PHE A C 1
ATOM 1712 O O . PHE A 1 205 ? -40.222 22.522 -37.744 1.00 30.72 205 PHE A O 1
ATOM 1719 N N . ARG A 1 206 ? -41.965 23.933 -37.409 1.00 32.31 206 ARG A N 1
ATOM 1720 C CA . ARG A 1 206 ? -41.368 25.019 -36.611 1.00 32.31 206 ARG A CA 1
ATOM 1721 C C . ARG A 1 206 ? -40.761 24.449 -35.321 1.00 32.31 206 ARG A C 1
ATOM 1723 O O . ARG A 1 206 ? -41.327 23.512 -34.773 1.00 32.31 206 ARG A O 1
ATOM 1730 N N . GLY A 1 207 ? -39.586 24.900 -34.875 1.00 31.19 207 GLY A N 1
ATOM 1731 C CA . GLY A 1 207 ? -39.363 26.199 -34.207 1.00 31.19 207 GLY A CA 1
ATOM 1732 C C . GLY A 1 207 ? -39.471 25.970 -32.688 1.00 31.19 207 GLY A C 1
ATOM 1733 O O . GLY A 1 207 ? -40.385 25.285 -32.259 1.00 31.19 207 GLY A O 1
ATOM 1734 N N . ASP A 1 208 ? -38.588 26.418 -31.804 1.00 31.58 208 ASP A N 1
ATOM 1735 C CA . ASP A 1 208 ? -37.580 27.466 -31.867 1.00 31.58 208 ASP A CA 1
ATOM 1736 C C . ASP A 1 208 ? -36.493 27.206 -30.799 1.00 31.58 208 ASP A C 1
ATOM 1738 O O . ASP A 1 208 ? -36.771 26.637 -29.746 1.00 31.58 208 ASP A O 1
ATOM 1742 N N . ARG A 1 209 ? -35.258 27.608 -31.140 1.00 32.12 209 ARG A N 1
ATOM 1743 C CA . ARG A 1 209 ? -34.319 28.491 -30.404 1.00 32.12 209 ARG A CA 1
ATOM 1744 C C . ARG A 1 209 ? -34.421 28.571 -28.872 1.00 32.12 209 ARG A C 1
ATOM 1746 O O . ARG A 1 209 ? -35.495 28.649 -28.309 1.00 32.12 209 ARG A O 1
ATOM 1753 N N . ALA A 1 210 ? -33.365 28.837 -28.116 1.00 31.47 210 ALA A N 1
ATOM 1754 C CA . ALA A 1 210 ? -31.927 29.021 -28.298 1.00 31.47 210 ALA A CA 1
ATOM 1755 C C . ALA A 1 210 ? -31.413 29.429 -26.904 1.00 31.47 210 ALA A C 1
ATOM 1757 O O . ALA A 1 210 ? -32.175 30.005 -26.131 1.00 31.47 210 ALA A O 1
ATOM 1758 N N . ALA A 1 211 ? -30.130 29.210 -26.623 1.00 34.19 211 ALA A N 1
ATOM 1759 C CA . ALA A 1 211 ? -29.201 30.239 -26.136 1.00 34.19 211 ALA A CA 1
ATOM 1760 C C . ALA A 1 211 ? -28.015 29.579 -25.426 1.00 34.19 211 ALA A C 1
ATOM 1762 O O . ALA A 1 211 ? -28.047 29.230 -24.253 1.00 34.19 211 ALA A O 1
ATOM 1763 N N . SER A 1 212 ? -26.937 29.460 -26.184 1.00 35.78 212 SER A N 1
ATOM 1764 C CA . SER A 1 212 ? -25.563 29.472 -25.706 1.00 35.78 212 SER A CA 1
ATOM 1765 C C . SER A 1 212 ? -25.184 30.849 -25.145 1.00 35.78 212 SER A C 1
ATOM 1767 O O . SER A 1 212 ? -25.495 31.855 -25.782 1.00 35.78 212 SER A O 1
ATOM 1769 N N . ARG A 1 213 ? -24.461 30.859 -24.020 1.00 32.66 213 ARG A N 1
ATOM 1770 C CA . ARG A 1 213 ? -23.450 31.820 -23.504 1.00 32.66 213 ARG A CA 1
ATOM 1771 C C . ARG A 1 213 ? -23.024 31.211 -22.151 1.00 32.66 213 ARG A C 1
ATOM 1773 O O . ARG A 1 213 ? -23.898 30.849 -21.383 1.00 32.66 213 ARG A O 1
ATOM 1780 N N . GLY A 1 214 ? -21.773 30.906 -21.827 1.00 27.83 214 GLY A N 1
ATOM 1781 C CA . GLY A 1 214 ? -20.525 31.579 -22.151 1.00 27.83 214 GLY A CA 1
ATOM 1782 C C . GLY A 1 214 ? -20.040 32.307 -20.893 1.00 27.83 214 GLY A C 1
ATOM 1783 O O . GLY A 1 214 ? -20.656 33.308 -20.553 1.00 27.83 214 GLY A O 1
ATOM 1784 N N . ILE A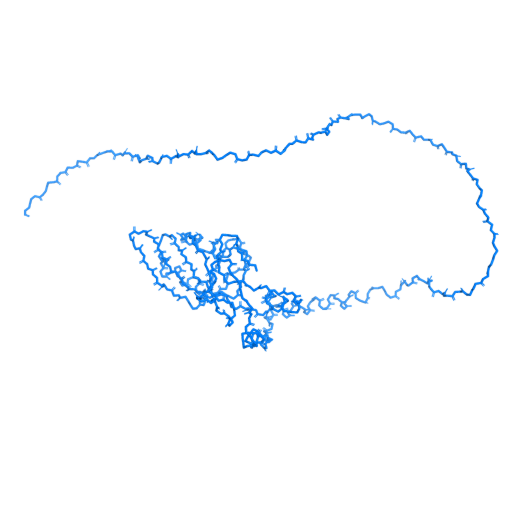 1 215 ? -18.921 31.819 -20.327 1.00 32.31 215 ILE A N 1
ATOM 1785 C CA . ILE A 1 215 ? -17.978 32.505 -19.412 1.00 32.31 215 ILE A CA 1
ATOM 1786 C C . ILE A 1 215 ? -18.436 32.583 -17.934 1.00 32.31 215 ILE A C 1
ATOM 1788 O O . ILE A 1 215 ? -19.481 33.150 -17.654 1.00 32.31 215 ILE A O 1
ATOM 1792 N N . ASP A 1 216 ? -17.694 31.989 -16.985 1.00 30.22 216 ASP A N 1
ATOM 1793 C CA . ASP A 1 216 ? -16.653 32.732 -16.247 1.00 30.22 216 ASP A CA 1
ATOM 1794 C C . ASP A 1 216 ? -15.807 31.852 -15.309 1.00 30.22 216 ASP A C 1
ATOM 1796 O O . ASP A 1 216 ? -16.273 30.865 -14.736 1.00 30.22 216 ASP A O 1
ATOM 1800 N N . GLU A 1 217 ? -14.537 32.231 -15.212 1.00 34.19 217 GLU A N 1
ATOM 1801 C CA . GLU A 1 217 ? -13.554 31.788 -14.229 1.00 34.19 217 GLU A CA 1
ATOM 1802 C C . GLU A 1 217 ? -13.778 32.552 -12.909 1.00 34.19 217 GLU A C 1
ATOM 1804 O O . GLU A 1 217 ? -14.179 33.710 -12.921 1.00 34.19 217 GLU A O 1
ATOM 1809 N N . GLY A 1 218 ? -13.494 31.925 -11.766 1.00 27.08 218 GLY A N 1
ATOM 1810 C CA . GLY A 1 218 ? -13.507 32.585 -10.453 1.00 27.08 218 GLY A CA 1
ATOM 1811 C C . GLY A 1 218 ? -13.796 31.573 -9.346 1.00 27.08 218 GLY A C 1
ATOM 1812 O O . GLY A 1 218 ? -14.864 30.976 -9.303 1.00 27.08 218 GLY A O 1
ATOM 1813 N N . GLU A 1 219 ? -12.778 31.144 -8.605 1.00 29.33 219 GLU A N 1
ATOM 1814 C CA . GLU A 1 219 ? -12.423 31.741 -7.307 1.00 29.33 219 GLU A CA 1
ATOM 1815 C C . GLU A 1 219 ? -13.116 30.947 -6.185 1.00 29.33 219 GLU A C 1
ATOM 1817 O O . GLU A 1 219 ? -14.292 31.119 -5.881 1.00 29.33 219 GLU A O 1
ATOM 1822 N N . TRP A 1 220 ? -12.392 29.960 -5.644 1.00 30.12 220 TRP A N 1
ATOM 1823 C CA . TRP A 1 220 ? -12.828 29.204 -4.470 1.00 30.12 220 TRP A CA 1
ATOM 1824 C C . TRP A 1 220 ? -12.309 29.930 -3.235 1.00 30.12 220 TRP A C 1
ATOM 1826 O O . TRP A 1 220 ? -11.167 29.721 -2.830 1.00 30.12 220 TRP A O 1
ATOM 1836 N N . ASP A 1 221 ? -13.157 30.790 -2.678 1.00 29.39 221 ASP A N 1
ATOM 1837 C CA . ASP A 1 221 ? -12.975 31.351 -1.346 1.00 29.39 221 ASP A CA 1
ATOM 1838 C C . ASP A 1 221 ? -13.121 30.255 -0.282 1.00 29.39 221 ASP A C 1
ATOM 1840 O O . ASP A 1 221 ? -14.124 29.537 -0.203 1.00 29.39 221 ASP A O 1
ATOM 1844 N N . ASP A 1 222 ? -12.088 30.153 0.551 1.00 35.78 222 ASP A N 1
ATOM 1845 C CA . ASP A 1 222 ? -12.080 29.435 1.817 1.00 35.78 222 ASP A CA 1
ATOM 1846 C C . ASP A 1 222 ? -13.044 30.120 2.801 1.00 35.78 222 ASP A C 1
ATOM 1848 O O . ASP A 1 222 ? -12.784 31.225 3.280 1.00 35.78 222 ASP A O 1
ATOM 1852 N N . ALA A 1 223 ? -14.136 29.441 3.160 1.00 33.78 223 ALA A N 1
ATOM 1853 C CA . ALA A 1 223 ? -14.989 29.838 4.275 1.00 33.78 223 ALA A CA 1
ATOM 1854 C C . ALA A 1 223 ? -15.357 28.638 5.161 1.00 33.78 223 ALA A C 1
ATOM 1856 O O . ALA A 1 223 ? -16.150 27.763 4.816 1.00 33.78 223 ALA A O 1
ATOM 1857 N N . ASP A 1 224 ? -14.701 28.648 6.317 1.00 38.34 224 ASP A N 1
ATOM 1858 C CA . ASP A 1 224 ? -15.109 28.186 7.642 1.00 38.34 224 ASP A CA 1
ATOM 1859 C C . ASP A 1 224 ? -16.629 27.953 7.839 1.00 38.34 224 ASP A C 1
ATOM 1861 O O . ASP A 1 224 ? -17.433 28.873 7.704 1.00 38.34 224 ASP A O 1
ATOM 1865 N N . ASP A 1 225 ? -17.023 26.741 8.251 1.00 39.03 225 ASP A N 1
ATOM 1866 C CA . ASP A 1 225 ? -18.212 26.552 9.099 1.00 39.03 225 ASP A CA 1
ATOM 1867 C C . ASP A 1 225 ? -17.965 25.415 10.098 1.00 39.03 225 ASP A C 1
ATOM 1869 O O . ASP A 1 225 ? -18.132 24.217 9.834 1.00 39.03 225 ASP A O 1
ATOM 1873 N N . GLY A 1 226 ? -17.527 25.819 11.288 1.00 35.50 226 GLY A N 1
ATOM 1874 C CA . GLY A 1 226 ? -17.474 24.980 12.467 1.00 35.50 226 GLY A CA 1
ATOM 1875 C C . GLY A 1 226 ? -18.865 24.548 12.929 1.00 35.50 226 GLY A C 1
ATOM 1876 O O . GLY A 1 226 ? -19.648 25.340 13.449 1.00 35.50 226 GLY A O 1
ATOM 1877 N N . ARG A 1 227 ? -19.125 23.236 12.910 1.00 35.59 227 ARG A N 1
ATOM 1878 C CA . ARG A 1 227 ? -20.257 22.648 13.642 1.00 35.59 227 ARG A CA 1
ATOM 1879 C C . ARG A 1 227 ? -19.809 21.923 14.901 1.00 35.59 227 ARG A C 1
ATOM 1881 O O . ARG A 1 227 ? -19.238 20.837 14.883 1.00 35.59 227 ARG A O 1
ATOM 1888 N N . LYS A 1 228 ? -20.126 22.584 16.016 1.00 35.12 228 LYS A N 1
ATOM 1889 C CA . LYS A 1 228 ? -20.041 22.129 17.405 1.00 35.12 228 LYS A CA 1
ATOM 1890 C C . LYS A 1 228 ? -20.977 20.940 17.643 1.00 35.12 228 LYS A C 1
ATOM 1892 O O . LYS A 1 228 ? -22.182 21.041 17.429 1.00 35.12 228 LYS A O 1
ATOM 1897 N N . TYR A 1 229 ? -20.428 19.852 18.172 1.00 33.78 229 TYR A N 1
ATOM 1898 C CA . TYR A 1 229 ? -21.191 18.725 18.706 1.00 33.78 229 TYR A CA 1
ATOM 1899 C C . TYR A 1 229 ? -21.673 19.067 20.130 1.00 33.78 229 TYR A C 1
ATOM 1901 O O . TYR A 1 229 ? -20.865 19.379 21.005 1.00 33.78 229 TYR A O 1
ATOM 1909 N N . ARG A 1 230 ? -22.991 19.044 20.365 1.00 36.28 230 ARG A N 1
ATOM 1910 C CA . ARG A 1 230 ? -23.622 19.148 21.696 1.00 36.28 230 ARG A CA 1
ATOM 1911 C C . ARG A 1 230 ? -23.999 17.741 22.180 1.00 36.28 230 ARG A C 1
ATOM 1913 O O . ARG A 1 230 ? -24.685 17.049 21.434 1.00 36.28 230 ARG A O 1
ATOM 1920 N N . PRO A 1 231 ? -23.661 17.328 23.414 1.00 37.91 231 PRO A N 1
ATOM 1921 C CA . PRO A 1 231 ? -24.218 16.113 23.995 1.00 37.91 231 PRO A CA 1
ATOM 1922 C C . PRO A 1 231 ? -25.582 16.394 24.642 1.00 37.91 231 PRO A C 1
ATOM 1924 O O . PRO A 1 231 ? -25.754 17.369 25.381 1.00 37.91 231 PRO A O 1
ATOM 1927 N N . SER A 1 232 ? -26.557 15.527 24.374 1.00 38.84 232 SER A N 1
ATOM 1928 C CA . SER A 1 232 ? -27.849 15.497 25.055 1.00 38.84 232 SER A CA 1
ATOM 1929 C C . SER A 1 232 ? -27.688 14.933 26.470 1.00 38.84 232 SER A C 1
ATOM 1931 O O . SER A 1 232 ? -27.236 13.812 26.683 1.00 38.84 232 SER A O 1
ATOM 1933 N N . ARG A 1 233 ? -28.075 15.744 27.459 1.00 33.16 233 ARG A N 1
ATOM 1934 C CA . ARG A 1 233 ? -28.332 15.318 28.837 1.00 33.16 233 ARG A CA 1
ATOM 1935 C C . ARG A 1 233 ? -29.671 14.581 28.895 1.00 33.16 233 ARG A C 1
ATOM 1937 O O . ARG A 1 233 ? -30.674 15.132 28.451 1.00 33.16 233 ARG A O 1
ATOM 1944 N N . SER A 1 234 ? -29.706 13.437 29.570 1.00 36.56 234 SER A N 1
ATOM 1945 C CA . SER A 1 234 ? -30.875 13.010 30.344 1.00 36.56 234 SER A CA 1
ATOM 1946 C C . SER A 1 234 ? -30.433 12.691 31.782 1.00 36.56 234 SER A C 1
ATOM 1948 O O . SER A 1 234 ? -29.518 11.913 32.025 1.00 36.56 234 SER A O 1
ATOM 1950 N N . ARG A 1 235 ? -31.031 13.437 32.718 1.00 33.19 235 ARG A N 1
ATOM 1951 C CA . ARG A 1 235 ? -31.223 13.154 34.158 1.00 33.19 235 ARG A CA 1
ATOM 1952 C C . ARG A 1 235 ? -32.388 12.144 34.266 1.00 33.19 235 ARG A C 1
ATOM 1954 O O . ARG A 1 235 ? -33.187 12.121 33.339 1.00 33.19 235 ARG A O 1
ATOM 1961 N N . ALA A 1 236 ? -32.673 11.388 35.323 1.00 33.72 236 ALA A N 1
ATOM 1962 C CA . ALA A 1 236 ? -32.103 11.086 36.637 1.00 33.72 236 ALA A CA 1
ATOM 1963 C C . ALA A 1 236 ? -33.012 10.002 37.277 1.00 33.72 236 ALA A C 1
ATOM 1965 O O . ALA A 1 236 ? -34.194 9.960 36.943 1.00 33.72 236 ALA A O 1
ATOM 1966 N N . ALA A 1 237 ? -32.474 9.204 38.205 1.00 33.19 237 ALA A N 1
ATOM 1967 C CA . ALA A 1 237 ? -33.125 8.590 39.384 1.00 33.19 237 ALA A CA 1
ATOM 1968 C C . ALA A 1 237 ? -31.980 7.908 40.179 1.00 33.19 237 ALA A C 1
ATOM 1970 O O . ALA A 1 237 ? -31.214 7.173 39.561 1.00 33.19 237 ALA A O 1
ATOM 1971 N N . ALA A 1 238 ? -31.594 8.390 41.374 1.00 34.91 238 ALA A N 1
ATOM 1972 C CA . ALA A 1 238 ? -32.121 8.018 42.708 1.00 34.91 238 ALA A CA 1
ATOM 1973 C C . ALA A 1 238 ? -31.923 6.516 42.990 1.00 34.91 238 ALA A C 1
ATOM 1975 O O . ALA A 1 238 ? -32.246 5.713 42.124 1.00 34.91 238 ALA A O 1
ATOM 1976 N N . ASP A 1 239 ? -31.449 6.008 44.121 1.00 34.72 239 ASP A N 1
ATOM 1977 C CA . ASP A 1 239 ? -30.885 6.452 45.407 1.00 34.72 239 ASP A CA 1
ATOM 1978 C C . ASP A 1 239 ? -30.357 5.136 46.064 1.00 34.72 239 ASP A C 1
ATOM 1980 O O . ASP A 1 239 ? -30.480 4.074 45.453 1.00 34.72 239 ASP A O 1
ATOM 1984 N N . GLU A 1 240 ? -29.839 5.196 47.300 1.00 39.06 240 GLU A N 1
ATOM 1985 C CA . GLU A 1 240 ? -29.484 4.074 48.216 1.00 39.06 240 GLU A CA 1
ATOM 1986 C C . GLU A 1 240 ? -28.042 3.539 48.058 1.00 39.06 240 GLU A C 1
ATOM 1988 O O . GLU A 1 240 ? -27.694 2.835 47.116 1.00 39.06 240 GLU A O 1
ATOM 1993 N N . ASP A 1 241 ? -27.064 3.981 48.855 1.00 40.28 241 ASP A N 1
ATOM 1994 C CA . ASP A 1 241 ? -26.885 3.823 50.315 1.00 40.28 241 ASP A CA 1
ATOM 1995 C C . ASP A 1 241 ? -26.796 2.356 50.763 1.00 40.28 241 ASP A C 1
ATOM 1997 O O . ASP A 1 241 ? -27.802 1.712 51.033 1.00 40.28 241 ASP A O 1
ATOM 2001 N N . TRP A 1 242 ? -25.566 1.841 50.863 1.00 39.09 242 TRP A N 1
ATOM 2002 C CA . TRP A 1 242 ? -25.233 0.682 51.691 1.00 39.09 242 TRP A CA 1
ATOM 2003 C C . TRP A 1 242 ? -23.846 0.878 52.296 1.00 39.09 242 TRP A C 1
ATOM 2005 O O . TRP A 1 242 ? -22.821 0.741 51.626 1.00 39.09 242 TRP A O 1
ATOM 2015 N N . GLY A 1 243 ? -23.826 1.188 53.590 1.00 43.66 243 GLY A N 1
ATOM 2016 C CA . GLY A 1 243 ? -22.647 1.044 54.428 1.00 43.66 243 GLY A CA 1
ATOM 2017 C C . GLY A 1 243 ? -22.402 -0.413 54.833 1.00 43.66 243 GLY A C 1
ATOM 2018 O O . GLY A 1 243 ? -23.337 -1.141 55.173 1.00 43.66 243 GLY A O 1
ATOM 2019 N N . ARG A 1 244 ? -21.127 -0.802 54.846 1.00 39.84 244 ARG A N 1
ATOM 2020 C CA . ARG A 1 244 ? -20.422 -1.500 55.934 1.00 39.84 244 ARG A CA 1
ATOM 2021 C C . ARG A 1 244 ? -18.931 -1.550 55.632 1.00 39.84 244 ARG A C 1
ATOM 2023 O O . ARG A 1 244 ? -18.583 -1.737 54.448 1.00 39.84 244 ARG A O 1
#

pLDDT: mean 70.28, std 26.14, range [27.08, 97.5]

Radius of gyration: 32.83 Å; chains: 1; bounding box: 64×57×128 Å

InterPro domains:
  IPR006145 Pseudouridine synthase, RsuA/RluA-like [PF00849] (1-100)
  IPR020103 Pseudouridine synthase, catalytic domain superfamily [SSF55120] (1-138)
  IPR050343 Ribosomal RNA Pseudouridine Synthase RsuA [PTHR47683] (1-168)

Secondary structure (DSSP, 8-state):
---TT-EE-----S-HHHHHHHH-GGG---EEEEEEEESSSPPHHHHHHHHH----TT-SSPPP--EEEEEEEEETTTTEEEEEEEES---TTHHHHHHHHTT--EEEEEEEEETTEE--SSPPTT---PPPHHHHHHHTSTTTT------HHHHHHHHHHHHHHHHTTSS--S-----------------------------------------------------PPPPPP-----------

Sequence (244 aa):
RIDRNAAGLMILTNDYEWHTILAHPRYEHTKRYKVELYNGVPARAKLQAIQNGLELPDEPRPLLPLEDFEVLRENNTKEIATIKFTLREGRYRQIRRMFEFLGHPVKSIKRTEFGLLKLDRSLKNGDWRMLTPKEIRRLKGPTILKRPTMHPQDQKREQNDMERRLDQADVDDDELPVRYRGGRGRGEDREPRGRQQGQSRDRSFRGDRAASRGIDEGEWDDADDGRKYRPSRSRAAADEDWGR

Foldseek 3Di:
DDDPQAAEDDDDDPDPVLVCCQPPLQLLKKWKKKFKWAQWDFDPVLLVCQQPFHDDPPDPDTAHGWAPKDWPDTDPVRRMTIIMTMHRDDPDVCVQRSCVVSVTGTDYMYTQDIRPDGTDPPADTPDDDDDDPVRVVSSVPCSVVPPPPQDVVRVVVVVVVVVVVVVVVPPDPPDDPDDDDDDDDDDDDDDDDDDDDDDDDDDDDDDDDDDDDDDDDDDDDDDDDDDDDDDDDDDDDDDDDDDD